Protein AF-R1DJX9-F1 (afdb_monomer_lite)

Organism: Emiliania huxleyi (NCBI:txid2903)

Structure (mmCIF, N/CA/C/O backbone):
data_AF-R1DJX9-F1
#
_entry.id   AF-R1DJX9-F1
#
loop_
_atom_site.group_PDB
_atom_site.id
_atom_site.type_symbol
_atom_site.label_atom_id
_atom_site.label_alt_id
_atom_site.label_comp_id
_atom_site.label_asym_id
_atom_site.label_entity_id
_atom_site.label_seq_id
_atom_site.pdbx_PDB_ins_code
_atom_site.Cartn_x
_atom_site.Cartn_y
_atom_site.Cartn_z
_atom_site.occupancy
_atom_site.B_iso_or_equiv
_atom_site.auth_seq_id
_atom_site.auth_comp_id
_atom_site.auth_asym_id
_atom_site.auth_atom_id
_atom_site.pdbx_PDB_model_num
ATOM 1 N N . MET A 1 1 ? 20.708 18.473 27.057 1.00 37.72 1 MET A N 1
ATOM 2 C CA . MET A 1 1 ? 21.316 18.405 25.707 1.00 37.72 1 MET A CA 1
ATOM 3 C C . MET A 1 1 ? 21.477 16.945 25.290 1.00 37.72 1 MET A C 1
ATOM 5 O O . MET A 1 1 ? 22.437 16.305 25.693 1.00 37.72 1 MET A O 1
ATOM 9 N N . ARG A 1 2 ? 20.523 16.387 24.536 1.00 40.56 2 ARG A N 1
ATOM 10 C CA . ARG A 1 2 ? 20.650 15.072 23.880 1.00 40.56 2 ARG A CA 1
ATOM 11 C C . ARG A 1 2 ? 19.974 15.151 22.512 1.00 40.56 2 ARG A C 1
ATOM 13 O O . ARG A 1 2 ? 18.763 15.034 22.429 1.00 40.56 2 ARG A O 1
ATOM 20 N N . ALA A 1 3 ? 20.759 15.381 21.465 1.00 39.59 3 ALA A N 1
ATOM 21 C CA . ALA A 1 3 ? 20.334 15.226 20.075 1.00 39.59 3 ALA A CA 1
ATOM 22 C C . ALA A 1 3 ? 21.582 15.083 19.193 1.00 39.59 3 ALA A C 1
ATOM 24 O O . ALA A 1 3 ? 22.156 16.087 18.793 1.00 39.59 3 ALA A O 1
ATOM 25 N N . ALA A 1 4 ? 22.047 13.850 18.948 1.00 40.34 4 ALA A N 1
ATOM 26 C CA . ALA A 1 4 ? 23.114 13.584 17.969 1.00 40.34 4 ALA A CA 1
ATOM 27 C C . ALA A 1 4 ? 23.291 12.084 17.634 1.00 40.34 4 ALA A C 1
ATOM 29 O O . ALA A 1 4 ? 24.413 11.602 17.646 1.00 40.34 4 ALA A O 1
ATOM 30 N N . HIS A 1 5 ? 22.232 11.298 17.378 1.00 39.94 5 HIS A N 1
ATOM 31 C CA . HIS A 1 5 ? 22.425 9.872 17.014 1.00 39.94 5 HIS A CA 1
ATOM 32 C C . HIS A 1 5 ? 21.578 9.344 15.838 1.00 39.94 5 HIS A C 1
ATOM 34 O O . HIS A 1 5 ? 21.674 8.166 15.509 1.00 39.94 5 HIS A O 1
ATOM 40 N N . SER A 1 6 ? 20.816 10.185 15.127 1.00 45.25 6 SER A N 1
ATOM 41 C CA . SER A 1 6 ? 19.947 9.708 14.026 1.00 45.25 6 SER A CA 1
ATOM 42 C C . SER A 1 6 ? 20.620 9.669 12.631 1.00 45.25 6 SER A C 1
ATOM 44 O O . SER A 1 6 ? 20.136 9.009 11.717 1.00 45.25 6 SER A O 1
ATOM 46 N N . SER A 1 7 ? 21.785 10.306 12.446 1.00 43.84 7 SER A N 1
ATOM 47 C CA . SER A 1 7 ? 22.389 10.538 11.113 1.00 43.84 7 SER A CA 1
ATOM 48 C C . SER A 1 7 ? 23.203 9.360 10.520 1.00 43.84 7 SER A C 1
ATOM 50 O O . SER A 1 7 ? 23.418 9.295 9.311 1.00 43.84 7 SER A O 1
ATOM 52 N N . SER A 1 8 ? 23.656 8.378 11.314 1.00 52.88 8 SER A N 1
ATOM 53 C CA . SER A 1 8 ? 24.711 7.452 10.837 1.00 52.88 8 SER A CA 1
ATOM 54 C C . SER A 1 8 ? 24.232 6.253 10.002 1.00 52.88 8 SER A C 1
ATOM 56 O O . SER A 1 8 ? 25.031 5.643 9.289 1.00 52.88 8 SER A O 1
ATOM 58 N N . ARG A 1 9 ? 22.939 5.903 10.040 1.00 51.59 9 ARG A N 1
ATOM 59 C CA . ARG A 1 9 ? 22.430 4.699 9.353 1.00 51.59 9 ARG A CA 1
ATOM 60 C C . ARG A 1 9 ? 22.205 4.906 7.854 1.00 51.59 9 ARG A C 1
ATOM 62 O O . ARG A 1 9 ? 22.550 4.021 7.078 1.00 51.59 9 ARG A O 1
ATOM 69 N N . ALA A 1 10 ? 21.725 6.081 7.443 1.00 45.97 10 ALA A N 1
ATOM 70 C CA . ALA A 1 10 ? 21.566 6.419 6.026 1.00 45.97 10 ALA A CA 1
ATOM 71 C C . ALA A 1 10 ? 22.924 6.476 5.302 1.00 45.97 10 ALA A C 1
ATOM 73 O O . ALA A 1 10 ? 23.067 5.947 4.203 1.00 45.97 10 ALA A O 1
ATOM 74 N N . ALA A 1 11 ? 23.953 7.019 5.962 1.00 47.31 11 ALA A N 1
ATOM 75 C CA . ALA A 1 11 ? 25.303 7.105 5.408 1.00 47.31 11 ALA A CA 1
ATOM 76 C C . ALA A 1 11 ? 25.939 5.726 5.150 1.00 47.31 11 ALA A C 1
ATOM 78 O O . ALA A 1 11 ? 26.636 5.553 4.155 1.00 47.31 11 ALA A O 1
ATOM 79 N N . ARG A 1 12 ? 25.679 4.721 6.000 1.00 50.31 12 ARG A N 1
ATOM 80 C CA . ARG A 1 12 ? 26.207 3.357 5.800 1.00 50.31 12 ARG A CA 1
ATOM 81 C C . ARG A 1 12 ? 25.573 2.631 4.613 1.00 50.31 12 ARG A C 1
ATOM 83 O O . ARG A 1 12 ? 26.254 1.841 3.970 1.00 50.31 12 ARG A O 1
ATOM 90 N N . LEU A 1 13 ? 24.308 2.912 4.301 1.00 50.72 13 LEU A N 1
ATOM 91 C CA . LEU A 1 13 ? 23.622 2.305 3.158 1.00 50.72 13 LEU A CA 1
ATOM 92 C C . LEU A 1 13 ? 24.154 2.835 1.816 1.00 50.72 13 LEU A C 1
ATOM 94 O O . LEU A 1 13 ? 24.265 2.080 0.857 1.00 50.72 13 LEU A O 1
ATOM 98 N N . VAL A 1 14 ? 24.556 4.110 1.773 1.00 50.28 14 VAL A N 1
ATOM 99 C CA . VAL A 1 14 ? 25.177 4.744 0.595 1.00 50.28 14 VAL A CA 1
ATOM 100 C C . VAL A 1 14 ? 26.524 4.099 0.251 1.00 50.28 14 VAL A C 1
ATOM 102 O O . VAL A 1 14 ? 26.846 3.940 -0.924 1.00 50.28 14 VAL A O 1
ATOM 105 N N . TRP A 1 15 ? 27.287 3.648 1.253 1.00 50.81 15 TRP A N 1
ATOM 106 C CA . TRP A 1 15 ? 28.580 2.993 1.022 1.00 50.81 15 TRP A CA 1
ATOM 107 C C . TRP A 1 15 ? 28.482 1.628 0.329 1.00 50.81 15 TRP A C 1
ATOM 109 O O . TRP A 1 15 ? 29.420 1.235 -0.359 1.00 50.81 15 TRP A O 1
ATOM 119 N N . LEU A 1 16 ? 27.342 0.938 0.438 1.00 53.62 16 LEU A N 1
ATOM 120 C CA . LEU A 1 16 ? 27.104 -0.337 -0.249 1.00 53.62 16 LEU A CA 1
ATOM 121 C C . LEU A 1 16 ? 26.830 -0.176 -1.756 1.00 53.62 16 LEU A C 1
ATOM 123 O O . LEU A 1 16 ? 26.861 -1.167 -2.478 1.00 53.62 16 LEU A O 1
ATOM 127 N N . LEU A 1 17 ? 26.588 1.051 -2.236 1.00 51.19 17 LEU A N 1
ATOM 128 C CA . LEU A 1 17 ? 26.262 1.351 -3.638 1.00 51.19 17 LEU A CA 1
ATOM 129 C C . LEU A 1 17 ? 27.464 1.900 -4.439 1.00 51.19 17 LEU A C 1
ATOM 131 O O . LEU A 1 17 ? 27.401 2.012 -5.662 1.00 51.19 17 LEU A O 1
ATOM 135 N N . LEU A 1 18 ? 28.567 2.257 -3.770 1.00 50.25 18 LEU A N 1
ATOM 136 C CA . LEU A 1 18 ? 29.685 3.000 -4.373 1.00 50.25 18 LEU A CA 1
ATOM 137 C C . LEU A 1 18 ? 30.545 2.233 -5.403 1.00 50.25 18 LEU A C 1
ATOM 139 O O . LEU A 1 18 ? 30.962 2.877 -6.367 1.00 50.25 18 LEU A O 1
ATOM 143 N N . PRO A 1 19 ? 30.825 0.918 -5.278 1.00 50.78 19 PRO A N 1
ATOM 144 C CA . PRO A 1 19 ? 31.722 0.245 -6.226 1.00 50.78 19 PRO A CA 1
ATOM 145 C C . PRO A 1 19 ? 31.147 0.119 -7.649 1.00 50.78 19 PRO A C 1
ATOM 147 O O . PRO A 1 19 ? 31.895 0.172 -8.619 1.00 50.78 19 PRO A O 1
ATOM 150 N N . GLU A 1 20 ? 29.822 0.004 -7.783 1.00 44.41 20 GLU A N 1
ATOM 151 C CA . GLU A 1 20 ? 29.132 -0.196 -9.072 1.00 44.41 20 GLU A CA 1
ATOM 152 C C . GLU A 1 20 ? 28.760 1.135 -9.756 1.00 44.41 20 GLU A C 1
ATOM 154 O O . GLU A 1 20 ? 28.780 1.241 -10.982 1.00 44.41 20 GLU A O 1
ATOM 159 N N . LEU A 1 21 ? 28.484 2.192 -8.978 1.00 46.75 21 LEU A N 1
ATOM 160 C CA . LEU A 1 21 ? 28.152 3.526 -9.504 1.00 46.75 21 LEU A CA 1
ATOM 161 C C . LEU A 1 21 ? 29.336 4.215 -10.208 1.00 46.75 21 LEU A C 1
ATOM 163 O O . LEU A 1 21 ? 29.128 5.056 -11.084 1.00 46.75 21 LEU A O 1
ATOM 167 N N . ALA A 1 22 ? 30.577 3.854 -9.867 1.00 46.88 22 ALA A N 1
ATOM 168 C CA . ALA A 1 22 ? 31.777 4.475 -10.430 1.00 46.88 22 ALA A CA 1
ATOM 169 C C . ALA A 1 22 ? 32.032 4.113 -11.908 1.00 46.88 22 ALA A C 1
ATOM 171 O O . ALA A 1 22 ? 32.663 4.889 -12.624 1.00 46.88 22 ALA A O 1
ATOM 172 N N . ILE A 1 23 ? 31.520 2.975 -12.393 1.00 46.75 23 ILE A N 1
ATOM 173 C CA . ILE A 1 23 ? 31.806 2.470 -13.750 1.00 46.75 23 ILE A CA 1
ATOM 174 C C . ILE A 1 23 ? 30.836 3.059 -14.802 1.00 46.75 23 ILE A C 1
ATOM 176 O O . ILE A 1 23 ? 31.161 3.117 -15.986 1.00 46.75 23 ILE A O 1
ATOM 180 N N . GLY A 1 24 ? 29.681 3.595 -14.387 1.00 40.94 24 GLY A N 1
ATOM 181 C CA . GLY A 1 24 ? 28.656 4.149 -15.289 1.00 40.94 24 GLY A CA 1
ATOM 182 C C . GLY A 1 24 ? 28.752 5.652 -15.600 1.00 40.94 24 GLY A C 1
ATOM 183 O O . GLY A 1 24 ? 28.040 6.136 -16.476 1.00 40.94 24 GLY A O 1
ATOM 184 N N . LEU A 1 25 ? 29.617 6.416 -14.921 1.00 43.38 25 LEU A N 1
ATOM 185 C CA . LEU A 1 25 ? 29.642 7.889 -15.028 1.00 43.38 25 LEU A CA 1
ATOM 186 C C . LEU A 1 25 ? 30.291 8.440 -16.316 1.00 43.38 25 LEU A C 1
ATOM 188 O O . LEU A 1 25 ? 30.217 9.645 -16.564 1.00 43.38 25 LEU A O 1
ATOM 192 N N . ALA A 1 26 ? 30.911 7.592 -17.144 1.00 39.34 26 ALA A N 1
ATOM 193 C CA . ALA A 1 26 ? 31.676 8.027 -18.319 1.00 39.34 26 ALA A CA 1
ATOM 194 C C . ALA A 1 26 ? 30.848 8.181 -19.611 1.00 39.34 26 ALA A C 1
ATOM 196 O O . ALA A 1 26 ? 31.294 8.847 -20.543 1.00 39.34 26 ALA A O 1
ATOM 197 N N . ALA A 1 27 ? 29.634 7.629 -19.680 1.00 38.81 27 ALA A N 1
ATOM 198 C CA . ALA A 1 27 ? 28.766 7.753 -20.849 1.00 38.81 27 ALA A CA 1
ATOM 199 C C . ALA A 1 27 ? 27.451 8.412 -20.436 1.00 38.81 27 ALA A C 1
ATOM 201 O O . ALA A 1 27 ? 26.529 7.735 -20.000 1.00 38.81 27 ALA A O 1
ATOM 202 N N . ARG A 1 28 ? 27.367 9.744 -20.550 1.00 38.41 28 ARG A N 1
ATOM 203 C CA . ARG A 1 28 ? 26.117 10.491 -20.339 1.00 38.41 28 ARG A CA 1
ATOM 204 C C . ARG A 1 28 ? 25.170 10.206 -21.512 1.00 38.41 28 ARG A C 1
ATOM 206 O O . ARG A 1 28 ? 25.419 10.739 -22.597 1.00 38.41 28 ARG A O 1
ATOM 213 N N . PRO A 1 29 ?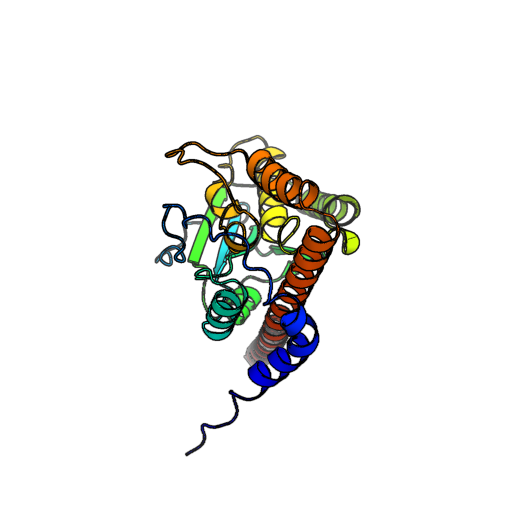 24.084 9.426 -21.354 1.00 37.12 29 PRO A N 1
ATOM 214 C CA . PRO A 1 29 ? 23.029 9.426 -22.358 1.00 37.12 29 PRO A CA 1
ATOM 215 C C . PRO A 1 29 ? 22.468 10.853 -22.396 1.00 37.12 29 PRO A C 1
ATOM 217 O O . PRO A 1 29 ? 22.329 11.484 -21.345 1.00 37.12 29 PRO A O 1
ATOM 220 N N . LYS A 1 30 ? 22.204 11.401 -23.588 1.00 34.16 30 LYS A N 1
ATOM 221 C CA . LYS A 1 30 ? 21.607 12.739 -23.737 1.00 34.16 30 LYS A CA 1
ATOM 222 C C . LYS A 1 30 ? 20.392 12.853 -22.809 1.00 34.16 30 LYS A C 1
ATOM 224 O O . LYS A 1 30 ? 19.423 12.124 -23.004 1.00 34.16 30 LYS A O 1
ATOM 229 N N . LEU A 1 31 ? 20.466 13.758 -21.825 1.00 35.25 31 LEU A N 1
ATOM 230 C CA . LEU A 1 31 ? 19.332 14.136 -20.987 1.00 35.25 31 LEU A CA 1
ATOM 231 C C . LEU A 1 31 ? 18.214 14.613 -21.909 1.00 35.25 31 LEU A C 1
ATOM 233 O O . LEU A 1 31 ? 18.293 15.673 -22.526 1.00 35.25 31 LEU A O 1
ATOM 237 N N . THR A 1 32 ? 17.185 13.801 -22.026 1.00 34.69 32 THR A N 1
ATOM 238 C CA . THR A 1 32 ? 15.927 14.188 -22.635 1.00 34.69 32 THR A CA 1
ATOM 239 C C . THR A 1 32 ? 15.173 15.058 -21.645 1.00 34.69 32 THR A C 1
ATOM 241 O O . THR A 1 32 ? 15.088 14.729 -20.460 1.00 34.69 32 THR A O 1
ATOM 244 N N . SER A 1 33 ? 14.676 16.190 -22.137 1.00 35.56 33 SER A N 1
ATOM 245 C CA . SER A 1 33 ? 13.920 17.188 -21.384 1.00 35.56 33 SER A CA 1
ATOM 246 C C . SER A 1 33 ? 12.886 16.538 -20.465 1.00 35.56 33 SER A C 1
ATOM 248 O O . SER A 1 33 ? 12.089 15.708 -20.914 1.00 35.56 33 SER A O 1
ATOM 250 N N . ALA A 1 34 ? 12.892 16.932 -19.189 1.00 36.75 34 ALA A N 1
ATOM 251 C CA . ALA A 1 34 ? 11.796 16.643 -18.279 1.00 36.75 34 ALA A CA 1
ATOM 252 C C . ALA A 1 34 ? 10.488 17.124 -18.927 1.00 36.75 34 ALA A C 1
ATOM 254 O O . ALA A 1 34 ? 10.407 18.253 -19.407 1.00 36.75 34 ALA A O 1
ATOM 255 N N . ARG A 1 35 ? 9.497 16.238 -19.016 1.00 39.75 35 ARG A N 1
ATOM 256 C CA . ARG A 1 35 ? 8.168 16.581 -19.532 1.00 39.75 35 ARG A CA 1
ATOM 257 C C . ARG A 1 35 ? 7.415 17.408 -18.495 1.00 39.75 35 ARG A C 1
ATOM 259 O O . ARG A 1 35 ? 7.516 17.121 -17.304 1.00 39.75 35 ARG A O 1
ATOM 266 N N . GLU A 1 36 ? 6.574 18.324 -18.959 1.00 37.34 36 GLU A N 1
ATOM 267 C CA . GLU A 1 36 ? 5.484 18.873 -18.155 1.00 37.34 36 GLU A CA 1
ATOM 268 C C . GLU A 1 36 ? 4.427 17.774 -17.965 1.00 37.34 36 GLU A C 1
ATOM 270 O O . GLU A 1 36 ? 3.661 17.445 -18.868 1.00 37.34 36 GLU A O 1
ATOM 275 N N . GLY A 1 37 ? 4.459 17.115 -16.809 1.00 43.75 37 GLY A N 1
ATOM 276 C CA . GLY A 1 37 ? 3.362 16.288 -16.312 1.00 43.75 37 GLY A CA 1
ATOM 277 C C . GLY A 1 37 ? 2.619 17.035 -15.207 1.00 43.75 37 GLY A C 1
ATOM 278 O O . GLY A 1 37 ? 3.156 17.994 -14.652 1.00 43.75 37 GLY A O 1
ATOM 279 N N . GLY A 1 38 ? 1.401 16.591 -14.874 1.00 52.38 38 GLY A N 1
ATOM 280 C CA . GLY A 1 38 ? 0.692 17.057 -13.677 1.00 52.38 38 GLY A CA 1
ATOM 281 C C . GLY A 1 38 ? 1.578 16.985 -12.427 1.00 52.38 38 GLY A C 1
ATOM 282 O O . GLY A 1 38 ? 2.578 16.266 -12.420 1.00 52.38 38 GLY A O 1
ATOM 283 N N . SER A 1 39 ? 1.231 17.768 -11.401 1.00 51.31 39 SER A N 1
ATOM 284 C CA . SER A 1 39 ? 2.038 17.934 -10.185 1.00 51.31 39 SER A CA 1
ATOM 285 C C . SER A 1 39 ? 2.602 16.597 -9.689 1.00 51.31 39 SER A C 1
ATOM 287 O O . SER A 1 39 ? 1.857 15.726 -9.256 1.00 51.31 39 SER A O 1
ATOM 289 N N . LEU A 1 40 ? 3.929 16.438 -9.759 1.00 65.06 40 LEU A N 1
ATOM 290 C CA . LEU A 1 40 ? 4.641 15.280 -9.206 1.00 65.06 40 LEU A CA 1
ATOM 291 C C . LEU A 1 40 ? 4.678 15.312 -7.669 1.00 65.06 40 LEU A C 1
ATOM 293 O O . LEU A 1 40 ? 5.202 14.387 -7.051 1.00 65.06 40 LEU A O 1
ATOM 297 N N . ALA A 1 41 ? 4.189 16.395 -7.059 1.00 74.75 41 ALA A N 1
ATOM 298 C CA . ALA A 1 41 ? 4.095 16.534 -5.617 1.00 74.75 41 ALA A CA 1
ATOM 299 C C . ALA A 1 41 ? 3.017 15.593 -5.053 1.00 74.75 41 ALA A C 1
ATOM 301 O O . ALA A 1 41 ? 2.059 15.273 -5.764 1.00 74.75 41 ALA A O 1
ATOM 302 N N . PRO A 1 42 ? 3.137 15.179 -3.780 1.00 76.44 42 PRO A N 1
ATOM 303 C CA . PRO A 1 42 ? 2.057 14.469 -3.115 1.00 76.44 42 PRO A CA 1
ATOM 304 C C . PRO A 1 42 ? 0.764 15.297 -3.166 1.00 76.44 42 PRO A C 1
ATOM 306 O O . PRO A 1 42 ? 0.825 16.529 -3.044 1.00 76.44 42 PRO A O 1
ATOM 309 N N . PRO A 1 43 ? -0.406 14.655 -3.341 1.00 81.69 43 PRO A N 1
ATOM 310 C CA . PRO A 1 43 ? -1.674 15.345 -3.226 1.00 81.69 43 PRO A CA 1
ATOM 311 C C . PRO A 1 43 ? -1.789 15.954 -1.823 1.00 81.69 43 PRO A C 1
ATOM 313 O O . PRO A 1 43 ? -1.231 15.413 -0.857 1.00 81.69 43 PRO A O 1
ATOM 316 N N . PRO A 1 44 ? -2.500 17.085 -1.685 1.00 82.62 44 PRO A N 1
ATOM 317 C CA . PRO A 1 44 ? -2.794 17.617 -0.370 1.00 82.62 44 PRO A CA 1
ATOM 318 C C . PRO A 1 44 ? -3.559 16.565 0.429 1.00 82.62 44 PRO A C 1
ATOM 320 O O . PRO A 1 44 ? -4.424 15.869 -0.099 1.00 82.62 44 PRO A O 1
ATOM 323 N N . ARG A 1 45 ? -3.233 16.469 1.715 1.00 85.62 45 ARG A N 1
ATOM 324 C CA . ARG A 1 45 ? -3.945 15.589 2.632 1.00 85.62 45 ARG A CA 1
ATOM 325 C C . ARG A 1 45 ? -5.411 16.007 2.716 1.00 85.62 45 ARG A C 1
ATOM 327 O O . ARG A 1 45 ? -5.697 17.169 3.011 1.00 85.62 45 ARG A O 1
ATOM 334 N N . GLU A 1 46 ? -6.322 15.063 2.521 1.00 85.00 46 GLU A N 1
ATOM 335 C CA . GLU A 1 46 ? -7.744 15.300 2.750 1.00 85.00 46 GLU A CA 1
ATOM 336 C C . GLU A 1 46 ? -8.022 15.565 4.232 1.00 85.00 46 GLU A C 1
ATOM 338 O O . GLU A 1 46 ? -7.579 14.833 5.117 1.00 85.00 46 GLU A O 1
ATOM 343 N N . ALA A 1 47 ? -8.771 16.633 4.509 1.00 79.62 47 ALA A N 1
ATOM 344 C CA . ALA A 1 47 ? -9.097 17.036 5.874 1.00 79.62 47 ALA A CA 1
ATOM 345 C C . ALA A 1 47 ? -10.177 16.151 6.519 1.00 79.62 47 ALA A C 1
ATOM 347 O O . ALA A 1 47 ? -10.297 16.109 7.742 1.00 79.62 47 ALA A O 1
ATOM 348 N N . SER A 1 48 ? -11.003 15.478 5.717 1.00 80.38 48 SER A N 1
ATOM 349 C CA . SER A 1 48 ? -12.082 14.622 6.207 1.00 80.38 48 SER A CA 1
ATOM 350 C C . SER A 1 48 ? -12.315 13.483 5.218 1.00 80.38 48 SER A C 1
ATOM 352 O O . SER A 1 48 ? -12.696 13.765 4.082 1.00 80.38 48 SER A O 1
ATOM 354 N N . PRO A 1 49 ? -12.079 12.220 5.616 1.00 82.00 49 PRO A N 1
ATOM 355 C CA . PRO A 1 49 ? -12.353 11.088 4.747 1.00 82.00 49 PRO A CA 1
ATOM 356 C C . PRO A 1 49 ? -13.866 10.961 4.507 1.00 82.00 49 PRO A C 1
ATOM 358 O O . PRO A 1 49 ? -14.664 11.357 5.367 1.00 82.00 49 PRO A O 1
ATOM 361 N N . PRO A 1 50 ? -14.283 10.400 3.362 1.00 81.75 50 PRO A N 1
ATOM 362 C CA . PRO A 1 50 ? -15.690 10.148 3.092 1.00 81.75 50 PRO A CA 1
ATOM 363 C C . PRO A 1 50 ? -16.291 9.199 4.145 1.00 81.75 50 PRO A C 1
ATOM 365 O O . PRO A 1 50 ? -15.583 8.344 4.689 1.00 81.75 50 PRO A O 1
ATOM 368 N N . PRO A 1 51 ? -17.601 9.308 4.439 1.00 85.44 51 PRO A N 1
ATOM 369 C CA . PRO A 1 51 ? -18.276 8.334 5.289 1.00 85.44 51 PRO A CA 1
ATOM 370 C C . PRO A 1 51 ? -18.154 6.941 4.662 1.00 85.44 51 PRO A C 1
ATOM 372 O O . PRO A 1 51 ? -18.295 6.800 3.449 1.00 85.44 51 PRO A O 1
ATOM 375 N N . CYS A 1 52 ? -17.881 5.928 5.484 1.00 87.56 52 CYS A N 1
ATOM 376 C CA . CYS A 1 52 ? -17.702 4.544 5.046 1.00 87.56 52 CYS A CA 1
ATOM 377 C C . CYS A 1 52 ? -18.589 3.614 5.876 1.00 87.56 52 CYS A C 1
ATOM 379 O O . CYS A 1 52 ? -18.600 3.693 7.107 1.00 87.56 52 CYS A O 1
ATOM 381 N N . SER A 1 53 ? -19.323 2.729 5.210 1.00 89.94 53 SER A 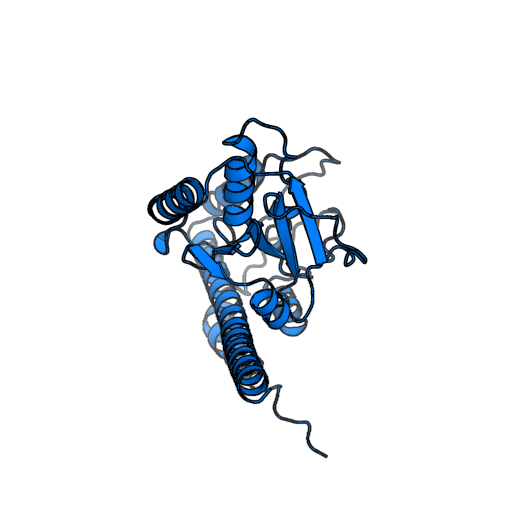N 1
ATOM 382 C CA . SER A 1 53 ? -20.029 1.620 5.845 1.00 89.94 53 SER A CA 1
ATOM 383 C C . SER A 1 53 ? -19.062 0.484 6.210 1.00 89.94 53 SER A C 1
ATOM 385 O O . SER A 1 53 ? -17.939 0.407 5.712 1.00 89.94 53 SER A O 1
ATOM 387 N N . ALA A 1 54 ? -19.503 -0.455 7.053 1.00 89.69 54 ALA A N 1
ATOM 388 C CA . ALA A 1 54 ? -18.703 -1.629 7.414 1.00 89.69 54 ALA A CA 1
ATOM 389 C C . ALA A 1 54 ? -18.418 -2.579 6.232 1.00 89.69 54 ALA A C 1
ATOM 391 O O . ALA A 1 54 ? -17.544 -3.437 6.340 1.00 89.69 54 ALA A O 1
ATOM 392 N N . ARG A 1 55 ? -19.160 -2.458 5.124 1.00 92.31 55 ARG A N 1
ATOM 393 C CA . ARG A 1 55 ? -18.990 -3.284 3.917 1.00 92.31 55 ARG A CA 1
ATOM 394 C C . ARG A 1 55 ? -18.403 -2.501 2.751 1.00 92.31 55 ARG A C 1
ATOM 396 O O . ARG A 1 55 ? -18.227 -3.077 1.683 1.00 92.31 55 ARG A O 1
ATOM 403 N N . ASP A 1 56 ? -18.078 -1.231 2.957 1.00 93.75 56 ASP A N 1
ATOM 404 C CA . ASP A 1 56 ? -17.476 -0.411 1.919 1.00 93.75 56 ASP A CA 1
ATOM 405 C C . ASP A 1 56 ? -16.015 -0.808 1.696 1.00 93.75 56 ASP A C 1
ATOM 407 O O . ASP A 1 56 ? -15.245 -1.000 2.643 1.00 93.75 56 ASP A O 1
ATOM 411 N N . VAL A 1 57 ? -15.641 -0.917 0.424 1.00 94.31 57 VAL A N 1
ATOM 412 C CA . VAL A 1 57 ? -14.263 -1.062 -0.028 1.00 94.31 57 VAL A CA 1
ATOM 413 C C . VAL A 1 57 ? -13.615 0.310 0.043 1.00 94.31 57 VAL A C 1
ATOM 415 O O . VAL A 1 57 ? -13.998 1.237 -0.667 1.00 94.31 57 VAL A O 1
ATOM 418 N N . VAL A 1 58 ? -12.612 0.442 0.902 1.00 94.38 58 VAL A N 1
ATOM 419 C CA . VAL A 1 58 ? -11.914 1.707 1.123 1.00 94.38 58 VAL A CA 1
ATOM 420 C C . VAL A 1 58 ? -10.452 1.555 0.744 1.00 94.38 58 VAL A C 1
ATOM 422 O O . VAL A 1 58 ? -9.745 0.721 1.309 1.00 94.38 58 VAL A O 1
ATOM 425 N N . VAL A 1 59 ? -9.987 2.391 -0.179 1.00 93.94 59 VAL A N 1
ATOM 426 C CA . VAL A 1 59 ? -8.577 2.486 -0.563 1.00 93.94 59 VAL A CA 1
ATOM 427 C C . VAL A 1 59 ? -7.949 3.691 0.121 1.00 93.94 59 VAL A C 1
ATOM 429 O O . VAL A 1 59 ? -8.465 4.803 0.040 1.00 93.94 59 VAL A O 1
ATOM 432 N N . ARG A 1 60 ? -6.825 3.484 0.804 1.00 93.62 60 ARG A N 1
ATOM 433 C CA . ARG A 1 60 ? -6.056 4.556 1.449 1.00 93.62 60 ARG A CA 1
ATOM 434 C C . ARG A 1 60 ? -4.719 4.720 0.755 1.00 93.62 60 ARG A C 1
ATOM 436 O O . ARG A 1 60 ? -4.038 3.729 0.508 1.00 93.62 60 ARG A O 1
ATOM 443 N N . VAL A 1 61 ? -4.337 5.965 0.481 1.00 91.75 61 VAL A N 1
ATOM 444 C CA . VAL A 1 61 ? -3.052 6.309 -0.141 1.00 91.75 61 VAL A CA 1
ATOM 445 C C . VAL A 1 61 ? -2.170 7.019 0.875 1.00 91.75 61 VAL A C 1
ATOM 447 O O . VAL A 1 61 ? -2.577 8.012 1.477 1.00 91.75 61 VAL A O 1
ATOM 450 N N . PHE A 1 62 ? -0.946 6.536 1.039 1.00 91.19 62 PHE A N 1
ATOM 451 C CA . PHE A 1 62 ? 0.061 7.063 1.954 1.00 91.19 62 PHE A CA 1
ATOM 452 C C . PHE A 1 62 ? 1.282 7.548 1.179 1.00 91.19 62 PHE A C 1
ATOM 454 O O . PHE A 1 62 ? 1.614 6.987 0.136 1.00 91.19 62 PHE A O 1
ATOM 461 N N . ASP A 1 63 ? 1.980 8.544 1.722 1.00 90.50 63 ASP A N 1
ATOM 462 C CA . ASP A 1 63 ? 3.362 8.823 1.334 1.00 90.50 63 ASP A CA 1
ATOM 463 C C . ASP A 1 63 ? 4.298 8.103 2.302 1.00 90.50 63 ASP A C 1
ATOM 465 O O . ASP A 1 63 ? 4.364 8.443 3.479 1.00 90.50 63 ASP A O 1
ATOM 469 N N . ILE A 1 64 ? 5.005 7.096 1.801 1.00 87.56 64 ILE A N 1
ATOM 470 C CA . ILE A 1 64 ? 6.030 6.363 2.557 1.00 87.56 64 ILE A CA 1
ATOM 471 C C . ILE A 1 64 ? 7.436 6.916 2.298 1.00 87.56 64 ILE A C 1
ATOM 473 O O . ILE A 1 64 ? 8.443 6.372 2.765 1.00 87.56 64 ILE A O 1
ATOM 477 N N . GLY A 1 65 ? 7.524 7.990 1.515 1.00 85.44 65 GLY A N 1
ATOM 478 C CA . GLY A 1 65 ? 8.743 8.720 1.262 1.00 85.44 65 GLY A CA 1
ATOM 479 C C . GLY A 1 65 ? 9.231 9.414 2.524 1.00 85.44 65 GLY A C 1
ATOM 480 O O . GLY A 1 65 ? 8.475 9.972 3.310 1.00 85.44 65 GLY A O 1
ATOM 481 N N . THR A 1 66 ? 10.547 9.417 2.711 1.00 83.56 66 THR A N 1
ATOM 482 C CA . THR A 1 66 ? 11.185 10.299 3.694 1.00 83.56 66 THR A CA 1
ATOM 483 C C . THR A 1 66 ? 11.989 11.357 2.950 1.00 83.56 66 THR A C 1
ATOM 485 O O . THR A 1 66 ? 12.541 11.044 1.890 1.00 83.56 66 THR A O 1
ATOM 488 N N . PRO A 1 67 ? 12.172 12.574 3.501 1.00 83.81 67 PRO A N 1
ATOM 489 C CA . PRO A 1 67 ? 12.987 13.601 2.849 1.00 83.81 67 PRO A CA 1
ATOM 490 C C . PRO A 1 67 ? 14.393 13.105 2.478 1.00 83.81 67 PRO A C 1
ATOM 492 O O . PRO A 1 67 ? 14.927 13.451 1.426 1.00 83.81 67 PRO A O 1
ATOM 495 N N . GLY A 1 68 ? 14.986 12.250 3.321 1.00 84.38 68 GLY A N 1
ATOM 496 C CA . GLY A 1 68 ? 16.283 11.627 3.060 1.00 84.38 68 GLY A CA 1
ATOM 497 C C . GLY A 1 68 ? 16.256 10.627 1.901 1.00 84.38 68 GLY A C 1
ATOM 498 O O 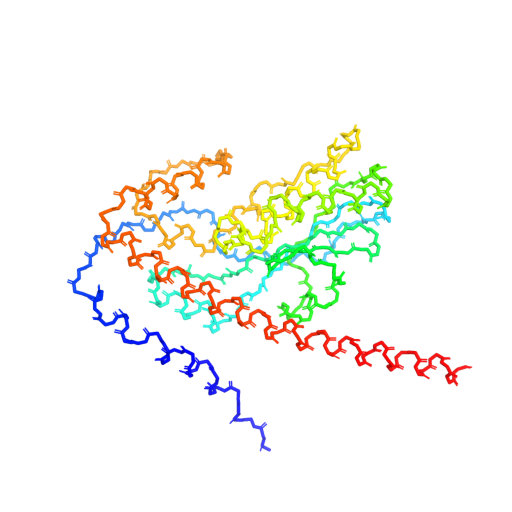. GLY A 1 68 ? 17.158 10.652 1.062 1.00 84.38 68 GLY A O 1
ATOM 499 N N . LEU A 1 69 ? 15.228 9.775 1.832 1.00 82.38 69 LEU A N 1
ATOM 500 C CA . LEU A 1 69 ? 15.052 8.808 0.746 1.00 82.38 69 LEU A CA 1
ATOM 501 C C . LEU A 1 69 ? 14.802 9.515 -0.589 1.00 82.38 69 LEU A C 1
ATOM 503 O O . LEU A 1 69 ? 15.536 9.267 -1.544 1.00 82.38 69 LEU A O 1
ATOM 507 N N . CYS A 1 70 ? 13.837 10.437 -0.621 1.00 84.50 70 CYS A N 1
ATOM 508 C CA . CYS A 1 70 ? 13.502 11.243 -1.792 1.00 84.50 70 CYS A CA 1
ATOM 509 C C . CYS A 1 70 ? 14.738 11.990 -2.306 1.00 84.50 70 CYS A C 1
ATOM 511 O O . CYS A 1 70 ? 15.141 11.787 -3.444 1.00 84.50 70 CYS A O 1
ATOM 513 N N . LYS A 1 71 ? 15.447 12.732 -1.441 1.00 84.31 71 LYS A N 1
ATOM 514 C CA . LYS A 1 71 ? 16.684 13.438 -1.820 1.00 84.31 71 LYS A CA 1
ATOM 515 C C . LYS A 1 71 ? 17.759 12.503 -2.378 1.00 84.31 71 LYS A C 1
ATOM 517 O O . LYS A 1 71 ? 18.412 12.838 -3.363 1.00 84.31 71 LYS A O 1
ATOM 522 N N . THR A 1 72 ? 17.976 11.354 -1.740 1.00 81.19 72 THR A N 1
ATOM 523 C CA . THR A 1 72 ? 18.996 10.387 -2.176 1.00 81.19 72 THR A CA 1
ATOM 524 C C . THR A 1 72 ? 18.664 9.835 -3.555 1.00 81.19 72 THR A C 1
ATOM 526 O O . THR A 1 72 ? 19.530 9.785 -4.426 1.00 81.19 72 THR A O 1
ATOM 529 N N . LEU A 1 73 ? 17.404 9.467 -3.776 1.00 78.62 73 LEU A N 1
ATOM 530 C CA . LEU A 1 73 ? 16.961 8.954 -5.062 1.00 78.62 73 LEU A CA 1
ATOM 531 C C . LEU A 1 73 ? 16.973 10.041 -6.128 1.00 78.62 73 LEU A C 1
ATOM 533 O O . LEU A 1 73 ? 17.420 9.756 -7.236 1.00 78.62 73 LEU A O 1
ATOM 537 N N . SER A 1 74 ? 16.641 11.289 -5.793 1.00 80.62 74 SER A N 1
ATOM 538 C CA . SER A 1 74 ? 16.785 12.399 -6.734 1.00 80.62 74 SER A CA 1
ATOM 539 C C . SER A 1 74 ? 18.224 12.591 -7.200 1.00 80.62 74 SER A C 1
ATOM 541 O O . SER A 1 74 ? 18.472 12.815 -8.382 1.00 80.62 74 SER A O 1
ATOM 543 N N . LEU A 1 75 ? 19.197 12.441 -6.295 1.00 79.50 75 LEU A N 1
ATOM 544 C CA . LEU A 1 75 ? 20.619 12.535 -6.634 1.00 79.50 75 LEU A CA 1
ATOM 545 C C . LEU A 1 75 ? 21.089 11.375 -7.517 1.00 79.50 75 LEU A C 1
ATOM 547 O O . LEU A 1 75 ? 21.775 11.611 -8.510 1.00 79.50 75 LEU A O 1
ATOM 551 N N . ILE A 1 76 ? 20.721 10.137 -7.169 1.00 73.75 76 ILE A N 1
ATOM 552 C CA . ILE A 1 76 ? 21.109 8.934 -7.928 1.00 73.75 76 ILE A CA 1
ATOM 553 C C . ILE A 1 76 ? 20.550 8.993 -9.348 1.00 73.75 76 ILE A C 1
ATOM 555 O O . ILE A 1 76 ? 21.189 8.560 -10.304 1.00 73.75 76 ILE A O 1
ATOM 559 N N . THR A 1 77 ? 19.348 9.535 -9.479 1.00 70.44 77 THR A N 1
ATOM 560 C CA . THR A 1 77 ? 18.584 9.456 -10.715 1.00 70.44 77 THR A CA 1
ATOM 561 C C . THR A 1 77 ? 18.609 10.719 -11.553 1.00 70.44 77 THR A C 1
ATOM 563 O O . THR A 1 77 ? 18.187 10.696 -12.709 1.00 70.44 77 THR A O 1
ATOM 566 N N . GLN A 1 78 ? 19.108 11.811 -10.974 1.00 74.00 78 GLN A N 1
ATOM 567 C CA . GLN A 1 78 ? 19.110 13.146 -11.565 1.00 74.00 78 GLN A CA 1
ATOM 568 C C . GLN A 1 78 ? 17.700 13.637 -11.932 1.00 74.00 78 GLN A C 1
ATOM 570 O O . GLN A 1 78 ? 17.531 14.387 -12.895 1.00 74.00 78 GLN A O 1
ATOM 575 N N . LYS A 1 79 ? 16.678 13.196 -11.188 1.00 73.81 79 LYS A N 1
ATOM 576 C CA . LYS A 1 79 ? 15.271 13.574 -11.376 1.00 73.81 79 LYS A CA 1
ATOM 577 C C . LYS A 1 79 ? 14.626 13.825 -10.028 1.00 73.81 79 LYS A C 1
ATOM 579 O O . LYS A 1 79 ? 14.907 13.100 -9.087 1.00 73.81 79 LYS A O 1
ATOM 584 N N . ASP A 1 80 ? 13.751 14.816 -9.930 1.00 76.69 80 ASP A N 1
ATOM 585 C CA . ASP A 1 80 ? 13.082 15.103 -8.664 1.00 76.69 80 ASP A CA 1
ATOM 586 C C . ASP A 1 80 ? 12.123 13.968 -8.290 1.00 76.69 80 ASP A C 1
ATOM 588 O O . ASP A 1 80 ? 11.067 13.778 -8.892 1.00 76.69 80 ASP A O 1
ATOM 592 N N . VAL A 1 81 ? 12.521 13.196 -7.283 1.00 79.44 81 VAL A N 1
ATOM 593 C CA . VAL A 1 81 ? 11.685 12.230 -6.582 1.00 79.44 81 VAL A CA 1
ATOM 594 C C . VAL A 1 81 ? 11.078 12.955 -5.391 1.00 79.44 81 VAL A C 1
ATOM 596 O O . VAL A 1 81 ? 11.796 13.354 -4.474 1.00 79.44 81 VAL A O 1
ATOM 599 N N . LEU A 1 82 ? 9.763 13.162 -5.419 1.00 82.50 82 LEU A N 1
ATOM 600 C CA . LEU A 1 82 ? 9.078 13.982 -4.417 1.00 82.50 82 LEU A CA 1
ATOM 601 C C . LEU A 1 82 ? 8.420 13.148 -3.316 1.00 82.50 82 LEU A C 1
ATOM 603 O O . LEU A 1 82 ? 8.446 13.565 -2.161 1.00 82.50 82 LEU A O 1
ATOM 607 N N . TRP A 1 83 ? 7.890 11.970 -3.645 1.00 84.94 83 TRP A N 1
ATOM 608 C CA . TRP A 1 83 ? 7.155 11.122 -2.704 1.00 84.94 83 TRP A CA 1
ATOM 609 C C . TRP A 1 83 ? 7.066 9.667 -3.183 1.00 84.94 83 TRP A C 1
ATOM 611 O O . TRP A 1 83 ? 7.383 9.372 -4.340 1.00 84.94 83 TRP A O 1
ATOM 621 N N . PHE A 1 84 ? 6.649 8.764 -2.289 1.00 83.88 84 PHE A N 1
ATOM 622 C CA . PHE A 1 84 ? 6.452 7.342 -2.582 1.00 83.88 84 PHE A CA 1
ATOM 623 C C . PHE A 1 84 ? 5.036 6.898 -2.194 1.00 83.88 84 PHE A C 1
ATOM 625 O O . PHE A 1 84 ? 4.772 6.711 -1.009 1.00 83.88 84 PHE A O 1
ATOM 632 N N . PRO A 1 85 ? 4.127 6.691 -3.160 1.00 85.75 85 PRO A N 1
ATOM 633 C CA . PRO A 1 85 ? 2.777 6.214 -2.888 1.00 85.75 85 PRO A CA 1
ATOM 634 C C . PRO A 1 85 ? 2.793 4.763 -2.400 1.00 85.75 85 PRO A C 1
ATOM 636 O O . PRO A 1 85 ? 3.344 3.879 -3.063 1.00 85.75 85 PRO A O 1
ATOM 639 N N . LYS A 1 86 ? 2.112 4.503 -1.289 1.00 89.25 86 LYS A N 1
ATOM 640 C CA . LYS A 1 86 ? 1.701 3.157 -0.881 1.00 89.25 86 LYS A CA 1
ATOM 641 C C . LYS A 1 86 ? 0.192 3.127 -0.731 1.00 89.25 86 LYS A C 1
ATOM 643 O O . LYS A 1 86 ? -0.368 4.004 -0.076 1.00 89.25 86 LYS A O 1
ATOM 648 N N . MET A 1 87 ? -0.446 2.110 -1.293 1.00 92.00 87 MET A N 1
ATOM 649 C CA . MET A 1 87 ? -1.872 1.873 -1.104 1.00 92.00 87 MET A CA 1
ATOM 650 C C . MET A 1 87 ? -2.146 0.717 -0.146 1.00 92.00 87 MET A C 1
ATOM 652 O O . MET A 1 87 ? -1.354 -0.224 -0.028 1.00 92.00 87 MET A O 1
ATOM 656 N N . THR A 1 88 ? -3.294 0.800 0.521 1.00 95.31 88 THR A N 1
ATOM 657 C CA . THR A 1 88 ? -3.941 -0.328 1.196 1.00 95.31 88 THR A CA 1
ATOM 658 C C . THR A 1 88 ? -5.412 -0.391 0.805 1.00 95.31 88 THR A C 1
ATOM 660 O O . THR A 1 88 ? -6.025 0.642 0.526 1.00 95.31 88 THR A O 1
ATOM 663 N N . VAL A 1 89 ? -5.982 -1.598 0.803 1.00 96.19 89 VAL A N 1
ATOM 664 C CA . VAL A 1 89 ? -7.427 -1.823 0.641 1.00 96.19 89 VAL A CA 1
ATOM 665 C C . VAL A 1 89 ? -7.976 -2.314 1.964 1.00 96.19 89 VAL A C 1
ATOM 667 O O . VAL A 1 89 ? -7.387 -3.195 2.584 1.00 96.19 89 VAL A O 1
ATOM 670 N N . SER A 1 90 ? -9.108 -1.781 2.399 1.00 95.31 90 SER A N 1
ATOM 671 C CA . SER A 1 90 ? -9.801 -2.260 3.589 1.00 95.31 90 SER A CA 1
ATOM 672 C C . SER A 1 90 ? -11.276 -2.491 3.335 1.00 95.31 90 SER A C 1
ATOM 674 O O . SER A 1 90 ? -11.887 -1.757 2.562 1.00 95.31 90 SER A O 1
ATOM 676 N N . LEU A 1 91 ? -11.843 -3.440 4.069 1.00 93.75 91 LEU A N 1
ATOM 677 C CA . LEU A 1 91 ? -13.276 -3.663 4.170 1.00 93.75 91 LEU A CA 1
ATOM 678 C C . LEU A 1 91 ? -13.614 -3.984 5.627 1.00 93.75 91 LEU A C 1
ATOM 680 O O . LEU A 1 91 ? -13.102 -4.949 6.205 1.00 93.75 91 LEU A O 1
ATOM 684 N N . GLY A 1 92 ? -14.455 -3.148 6.236 1.00 89.12 92 GLY A N 1
ATOM 685 C CA . GLY A 1 92 ? -14.757 -3.223 7.665 1.00 89.12 92 GLY A CA 1
ATOM 686 C C . GLY A 1 92 ? -13.490 -3.124 8.522 1.00 89.12 92 GLY A C 1
ATOM 687 O O . GLY A 1 92 ? -12.689 -2.207 8.359 1.00 89.12 92 GLY A O 1
ATOM 688 N N . GLY A 1 93 ? -13.293 -4.082 9.431 1.00 88.38 93 GLY A N 1
ATOM 689 C CA . GLY A 1 93 ? -12.108 -4.160 10.299 1.00 88.38 93 GLY A CA 1
ATOM 690 C C . GLY A 1 93 ? -10.888 -4.853 9.677 1.00 88.38 93 GLY A C 1
ATOM 691 O O . GLY A 1 93 ? -9.936 -5.161 10.391 1.00 88.38 93 GLY A O 1
ATOM 692 N N . ARG A 1 94 ? -10.909 -5.173 8.377 1.00 92.50 94 ARG A N 1
ATOM 693 C CA . ARG A 1 94 ? -9.826 -5.895 7.691 1.00 92.50 94 ARG A CA 1
ATOM 694 C C . ARG A 1 94 ? -9.130 -4.972 6.704 1.00 92.50 94 ARG A C 1
ATOM 696 O O . ARG A 1 94 ? -9.797 -4.261 5.962 1.00 92.50 94 ARG A O 1
ATOM 703 N N . THR A 1 95 ? -7.800 -4.970 6.706 1.00 95.38 95 THR A N 1
ATOM 704 C CA . THR A 1 95 ? -6.980 -4.219 5.746 1.00 95.38 95 THR A CA 1
ATOM 705 C C . THR A 1 95 ? -5.930 -5.141 5.149 1.00 95.38 95 THR A C 1
ATOM 707 O O . THR A 1 95 ? -5.369 -5.978 5.853 1.00 95.38 95 THR A O 1
ATOM 710 N N . TRP A 1 96 ? -5.659 -4.975 3.860 1.00 96.31 96 TRP A N 1
ATOM 711 C CA . TRP A 1 96 ? -4.705 -5.770 3.103 1.00 96.31 96 TRP A CA 1
ATOM 712 C C . TRP A 1 96 ? -3.731 -4.883 2.338 1.00 96.31 96 TRP A C 1
ATOM 714 O O . TRP A 1 96 ? -4.062 -3.772 1.907 1.00 96.31 96 TRP A O 1
ATOM 724 N N . SER A 1 97 ? -2.519 -5.393 2.158 1.00 94.06 97 SER A N 1
ATOM 725 C CA . SER A 1 97 ? -1.502 -4.807 1.290 1.00 94.06 97 SER A CA 1
ATOM 726 C C . SER A 1 97 ? -0.591 -5.902 0.724 1.00 94.06 97 SER A C 1
ATOM 728 O O . SER A 1 97 ? -0.724 -7.065 1.098 1.00 94.06 97 SER A O 1
ATOM 730 N N . TYR A 1 98 ? 0.323 -5.542 -0.179 1.00 92.12 98 TYR A N 1
ATOM 731 C CA . TYR A 1 98 ? 1.245 -6.493 -0.804 1.00 92.12 98 TYR A CA 1
ATOM 732 C C . TYR A 1 98 ? 2.680 -5.960 -0.810 1.00 92.12 98 TYR A C 1
ATOM 734 O O . TYR A 1 98 ? 2.990 -5.011 -1.532 1.00 92.12 98 TYR A O 1
ATOM 742 N N . ASP A 1 99 ? 3.553 -6.584 -0.017 1.00 86.31 99 ASP A N 1
ATOM 743 C CA . ASP A 1 99 ? 4.974 -6.222 0.144 1.00 86.31 99 ASP A CA 1
ATOM 744 C C . ASP A 1 99 ? 5.907 -7.440 -0.061 1.00 86.31 99 ASP A C 1
ATOM 746 O O . ASP A 1 99 ? 6.945 -7.604 0.598 1.00 86.31 99 ASP A O 1
ATOM 750 N N . GLY A 1 100 ? 5.524 -8.299 -1.007 1.00 86.50 100 GLY A N 1
ATOM 751 C CA . GLY A 1 100 ? 6.153 -9.586 -1.314 1.00 86.50 100 GLY A CA 1
ATOM 752 C C . GLY A 1 100 ? 5.188 -10.741 -1.086 1.00 86.50 100 GLY A C 1
ATOM 753 O O . GLY A 1 100 ? 5.180 -11.701 -1.840 1.00 86.50 100 GLY A O 1
ATOM 754 N N . GLU A 1 101 ? 4.316 -10.605 -0.100 1.00 90.94 101 GLU A N 1
ATOM 755 C CA . GLU A 1 101 ? 3.223 -11.526 0.181 1.00 90.94 101 GLU A CA 1
ATOM 756 C C . GLU A 1 101 ? 1.951 -10.710 0.392 1.00 90.94 101 GLU A C 1
ATOM 758 O O . GLU A 1 101 ? 2.015 -9.508 0.680 1.00 90.94 101 GLU A O 1
ATOM 763 N N . VAL A 1 102 ? 0.795 -11.340 0.186 1.00 92.94 102 VAL A N 1
ATOM 764 C CA . VAL A 1 102 ? -0.487 -10.734 0.545 1.00 92.94 102 VAL A CA 1
ATOM 765 C C . VAL A 1 102 ? -0.560 -10.709 2.065 1.00 92.94 102 VAL A C 1
ATOM 767 O O . VAL A 1 102 ? -0.642 -11.746 2.717 1.00 92.94 102 VAL A O 1
ATOM 770 N N . GLU A 1 103 ? -0.505 -9.512 2.635 1.00 89.19 103 GLU A N 1
ATOM 771 C CA . GLU A 1 103 ? -0.427 -9.316 4.075 1.00 89.19 103 GLU A CA 1
ATOM 772 C C . GLU A 1 103 ? -1.715 -8.683 4.589 1.00 89.19 103 GLU A C 1
ATOM 774 O O . GLU A 1 103 ? -2.165 -7.641 4.098 1.00 89.19 103 GLU A O 1
ATOM 779 N N . ARG A 1 104 ? -2.284 -9.289 5.633 1.00 91.19 104 ARG A N 1
ATOM 780 C CA . ARG A 1 104 ? -3.303 -8.640 6.453 1.00 91.19 104 ARG A CA 1
ATOM 781 C C . ARG A 1 104 ? -2.614 -7.681 7.421 1.00 91.19 104 ARG A C 1
ATOM 783 O O . ARG A 1 104 ? -1.669 -8.051 8.108 1.00 91.19 104 ARG A O 1
ATOM 790 N N . THR A 1 105 ? -3.124 -6.462 7.499 1.00 87.69 105 THR A N 1
ATOM 791 C CA . THR A 1 105 ? -2.647 -5.410 8.399 1.00 87.69 105 THR A CA 1
ATOM 792 C C . THR A 1 105 ? -3.824 -4.710 9.075 1.00 87.69 105 THR A C 1
ATOM 794 O O . THR A 1 105 ? -4.989 -4.956 8.752 1.00 87.69 105 THR A O 1
ATOM 797 N N . VAL A 1 106 ? -3.519 -3.802 9.998 1.00 87.12 106 VAL A N 1
ATOM 798 C CA . VAL A 1 106 ? -4.440 -2.769 10.473 1.00 87.12 106 VAL A CA 1
ATOM 799 C C . VAL A 1 106 ? -4.003 -1.391 9.951 1.00 87.12 106 VAL A C 1
ATOM 801 O O . VAL A 1 106 ? -2.803 -1.184 9.727 1.00 87.12 106 VAL A O 1
ATOM 804 N N . PRO A 1 107 ? -4.935 -0.445 9.723 1.00 84.38 107 PRO A N 1
ATOM 805 C CA . PRO A 1 107 ? -4.607 0.894 9.230 1.00 84.38 107 PRO A CA 1
ATOM 806 C C . PRO A 1 107 ? -3.582 1.631 10.099 1.00 84.38 107 PRO A C 1
ATOM 808 O O . PRO A 1 107 ? -2.669 2.253 9.566 1.00 84.38 107 PRO A O 1
ATOM 811 N N . GLN A 1 108 ? -3.679 1.488 11.423 1.00 88.69 108 GLN A N 1
ATOM 812 C CA . GLN A 1 108 ? -2.834 2.180 12.398 1.00 88.69 108 GLN A CA 1
ATOM 813 C C . GLN A 1 108 ? -1.345 1.854 12.224 1.00 88.69 108 GLN A C 1
ATOM 815 O O . GLN A 1 108 ? -0.508 2.747 12.314 1.00 88.69 108 GLN A O 1
ATOM 820 N N . ILE A 1 109 ? -0.996 0.601 11.911 1.00 88.06 109 ILE A N 1
ATOM 821 C CA . ILE A 1 109 ? 0.402 0.212 11.658 1.00 88.06 109 ILE A CA 1
ATOM 822 C C . ILE A 1 109 ? 0.941 0.944 10.425 1.00 88.06 109 ILE A C 1
ATOM 824 O O . ILE A 1 109 ? 2.065 1.447 10.437 1.00 88.06 109 ILE A O 1
ATOM 828 N N . VAL A 1 110 ? 0.134 1.035 9.364 1.00 88.06 110 VAL A N 1
ATOM 829 C CA . VAL A 1 110 ? 0.521 1.704 8.115 1.00 88.06 110 VAL A CA 1
ATOM 830 C C . VAL A 1 110 ? 0.678 3.204 8.350 1.00 88.06 110 VAL A C 1
ATOM 832 O O . VAL A 1 110 ? 1.656 3.787 7.892 1.00 88.06 110 VAL A O 1
ATOM 835 N N . GLU A 1 111 ? -0.245 3.814 9.097 1.00 90.75 111 GLU A N 1
ATOM 836 C CA . GLU A 1 111 ? -0.198 5.228 9.482 1.00 90.75 111 GLU A CA 1
ATOM 837 C C . GLU A 1 111 ? 1.059 5.549 10.296 1.00 90.75 111 GLU A C 1
ATOM 839 O O . GLU A 1 111 ? 1.797 6.480 9.966 1.00 90.75 111 GLU A O 1
ATOM 844 N N . ASN A 1 112 ? 1.365 4.731 11.304 1.00 88.62 112 ASN A N 1
ATOM 845 C CA . ASN A 1 112 ? 2.568 4.878 12.121 1.00 88.62 112 ASN A CA 1
ATOM 846 C C . ASN A 1 112 ? 3.840 4.734 11.271 1.00 88.62 112 ASN A C 1
ATOM 848 O O . ASN A 1 112 ? 4.755 5.552 11.372 1.00 88.62 112 ASN A O 1
ATOM 852 N N . ALA A 1 113 ? 3.888 3.740 10.377 1.00 87.94 113 ALA A N 1
ATOM 853 C CA . ALA A 1 113 ? 5.034 3.510 9.499 1.00 87.94 113 ALA A CA 1
ATOM 854 C C . ALA A 1 113 ? 5.220 4.617 8.443 1.00 87.94 113 ALA A C 1
ATOM 856 O O . ALA A 1 113 ? 6.357 4.971 8.122 1.00 87.94 113 ALA A O 1
ATOM 857 N N . ALA A 1 114 ? 4.124 5.173 7.917 1.00 87.81 114 ALA A N 1
ATOM 858 C CA . ALA A 1 114 ? 4.122 6.300 6.982 1.00 87.81 114 ALA A CA 1
ATOM 859 C C . ALA A 1 114 ? 4.358 7.656 7.678 1.00 87.81 114 ALA A C 1
ATOM 861 O O . ALA A 1 114 ? 4.660 8.650 7.020 1.00 87.81 114 ALA A O 1
ATOM 862 N N . GLY A 1 115 ? 4.255 7.712 9.009 1.00 87.81 115 GLY A N 1
ATOM 863 C CA . GLY A 1 115 ? 4.452 8.929 9.798 1.00 87.81 115 GLY A CA 1
ATOM 864 C C . GLY A 1 115 ? 3.231 9.853 9.846 1.00 87.81 115 GLY A C 1
ATOM 865 O O . GLY A 1 115 ? 3.380 11.048 10.105 1.00 87.81 115 GLY A O 1
ATOM 866 N N . GLY A 1 116 ? 2.031 9.333 9.588 1.00 89.62 116 GLY A N 1
ATOM 867 C CA . GLY A 1 116 ? 0.783 10.081 9.686 1.00 89.62 116 GLY A CA 1
ATOM 868 C C . GLY A 1 116 ? -0.401 9.394 8.998 1.00 89.62 116 GLY A C 1
ATOM 869 O O . GLY A 1 116 ? -0.248 8.306 8.445 1.00 89.62 116 GLY A O 1
ATOM 870 N N . PRO A 1 117 ? -1.582 10.043 8.992 1.00 92.19 117 PRO A N 1
ATOM 871 C CA . PRO A 1 117 ? -2.781 9.498 8.354 1.00 92.19 117 PRO A CA 1
ATOM 872 C C . PRO A 1 117 ? -2.595 9.275 6.834 1.00 92.19 117 PRO A C 1
ATOM 874 O O . PRO A 1 117 ? -1.568 9.662 6.261 1.00 92.19 117 PRO A O 1
ATOM 877 N N . PRO A 1 118 ? -3.586 8.715 6.123 1.00 92.56 118 PRO A N 1
ATOM 878 C CA . PRO A 1 118 ? -3.595 8.693 4.660 1.00 92.56 118 PRO A CA 1
ATOM 879 C C . PRO A 1 118 ? -3.608 10.110 4.075 1.00 92.56 118 PRO A C 1
ATOM 881 O O . PRO A 1 118 ? -4.228 11.018 4.633 1.00 92.56 118 PRO A O 1
ATOM 884 N N . LEU A 1 119 ? -2.927 10.316 2.948 1.00 90.38 119 LEU A N 1
ATOM 885 C CA . LEU A 1 119 ? -3.083 11.530 2.142 1.00 90.38 119 LEU A CA 1
ATOM 886 C C . LEU A 1 119 ? -4.477 11.596 1.512 1.00 90.38 119 LEU A C 1
ATOM 888 O O . LEU A 1 119 ? -5.059 12.671 1.428 1.00 90.38 119 LEU A O 1
ATOM 892 N N . LEU A 1 120 ? -5.002 10.442 1.106 1.00 90.06 120 LEU A N 1
ATOM 893 C CA . LEU A 1 120 ? -6.273 10.304 0.411 1.00 90.06 120 LEU A CA 1
ATOM 894 C C . LEU A 1 120 ? -6.990 9.050 0.906 1.00 90.06 120 LEU A C 1
ATOM 896 O O . LEU A 1 120 ? -6.352 8.007 1.092 1.00 90.06 120 LEU A O 1
ATOM 900 N N . THR A 1 121 ? -8.304 9.151 1.103 1.00 92.25 121 THR A N 1
ATOM 901 C CA . THR A 1 121 ? -9.163 8.004 1.413 1.00 92.25 121 THR A CA 1
ATOM 902 C C . THR A 1 121 ? -10.293 7.926 0.398 1.00 92.25 121 THR A C 1
ATOM 904 O O . THR A 1 121 ? -11.168 8.782 0.355 1.00 92.25 121 THR A O 1
ATOM 907 N N . LEU A 1 122 ? -10.296 6.867 -0.403 1.00 90.56 122 LEU A N 1
ATOM 908 C CA . LEU A 1 122 ? -11.287 6.626 -1.441 1.00 90.56 122 LEU A CA 1
ATOM 909 C C . LEU A 1 122 ? -12.265 5.562 -0.958 1.00 90.56 122 LEU A C 1
ATOM 911 O O . LEU A 1 122 ? -11.882 4.409 -0.778 1.00 90.56 122 LEU A O 1
ATOM 915 N N . ASN A 1 123 ? -13.524 5.942 -0.761 1.00 92.56 123 ASN A N 1
ATOM 916 C CA . ASN A 1 123 ? -14.606 4.983 -0.579 1.00 92.56 123 ASN A CA 1
ATOM 917 C C . ASN A 1 123 ? -15.143 4.583 -1.959 1.00 92.56 123 ASN A C 1
ATOM 919 O O . ASN A 1 123 ? -15.705 5.414 -2.671 1.00 92.56 123 ASN A O 1
ATOM 923 N N . LEU A 1 124 ? -14.949 3.321 -2.333 1.00 91.50 124 LEU A N 1
ATOM 924 C CA . LEU A 1 124 ? -15.367 2.772 -3.620 1.00 91.50 124 LEU A CA 1
ATOM 925 C C . LEU A 1 124 ? -16.774 2.163 -3.575 1.00 91.50 124 LEU A C 1
ATOM 927 O O . LEU A 1 124 ? -17.267 1.696 -4.597 1.00 91.50 124 LEU A O 1
ATOM 931 N N . GLY A 1 125 ? -17.443 2.205 -2.425 1.00 90.69 125 GLY A N 1
ATOM 932 C CA . GLY A 1 125 ? -18.772 1.644 -2.214 1.00 90.69 125 GLY A CA 1
ATOM 933 C C . GLY A 1 125 ? -18.743 0.208 -1.684 1.00 90.69 125 GLY A C 1
ATOM 934 O O . GLY A 1 125 ? -17.674 -0.338 -1.404 1.00 90.69 125 GLY A O 1
ATOM 935 N N . PRO A 1 126 ? -19.921 -0.404 -1.498 1.00 91.06 126 PRO A N 1
ATOM 936 C CA . PRO A 1 126 ? -20.055 -1.689 -0.823 1.00 91.06 126 PRO A CA 1
ATOM 937 C C . PRO A 1 126 ? -19.485 -2.843 -1.655 1.00 91.06 126 PRO A C 1
ATOM 939 O O . PRO A 1 126 ? -19.668 -2.884 -2.871 1.00 91.06 126 PRO A O 1
ATOM 942 N N . ALA A 1 127 ? -18.869 -3.823 -0.991 1.00 91.25 127 ALA A N 1
ATOM 943 C CA . ALA A 1 127 ? -18.665 -5.148 -1.569 1.00 91.25 127 ALA A CA 1
ATOM 944 C C . ALA A 1 127 ? -19.825 -6.077 -1.195 1.00 91.25 127 ALA A C 1
ATOM 946 O O . ALA A 1 127 ? -20.266 -6.118 -0.041 1.00 91.25 127 ALA A O 1
ATOM 947 N N . GLU A 1 128 ? -20.267 -6.885 -2.154 1.00 90.62 128 GLU A N 1
ATOM 948 C CA . GLU A 1 128 ? -21.294 -7.905 -1.911 1.00 90.62 128 GLU A CA 1
ATOM 949 C C . GLU A 1 128 ? -20.703 -9.251 -1.473 1.00 90.62 128 GLU A C 1
ATOM 951 O O . GLU A 1 128 ? -21.405 -10.046 -0.848 1.00 90.62 128 GLU A O 1
ATOM 956 N N . LEU A 1 129 ? -19.412 -9.491 -1.741 1.00 91.06 129 LEU A N 1
ATOM 957 C CA . LEU A 1 129 ? -18.741 -10.743 -1.391 1.00 91.06 129 LEU A CA 1
ATOM 958 C C . LEU A 1 129 ? -18.805 -11.009 0.119 1.00 91.06 129 LEU A C 1
ATOM 960 O O . LEU A 1 129 ? -18.562 -10.130 0.954 1.00 91.06 129 LEU A O 1
ATOM 964 N N . SER A 1 130 ? -19.121 -12.246 0.484 1.00 92.75 130 SER A N 1
ATOM 965 C CA . SER A 1 130 ? -19.020 -12.734 1.857 1.00 92.75 130 SER A CA 1
ATOM 966 C C . SER A 1 130 ? -17.565 -12.773 2.325 1.00 92.75 130 SER A C 1
ATOM 968 O O . SER A 1 130 ? -16.623 -12.750 1.533 1.00 92.75 130 SER A O 1
ATOM 970 N N . ASP A 1 131 ? -17.363 -12.858 3.638 1.00 93.31 131 ASP A N 1
ATOM 971 C CA . ASP A 1 131 ? -16.012 -12.865 4.195 1.00 93.31 131 ASP A CA 1
ATOM 972 C C . ASP A 1 131 ? -15.183 -14.061 3.706 1.00 93.31 131 ASP A C 1
ATOM 974 O O . ASP A 1 131 ? -14.009 -13.872 3.400 1.00 93.31 131 ASP A O 1
ATOM 978 N N . GLY A 1 132 ? -15.808 -15.232 3.537 1.00 95.56 132 GLY A N 1
ATOM 979 C CA . GLY A 1 132 ? -15.151 -16.423 2.993 1.00 95.56 132 GLY A CA 1
ATOM 980 C C . GLY A 1 132 ? -14.835 -16.327 1.497 1.00 95.56 132 GLY A C 1
ATOM 981 O O . GLY A 1 132 ? -13.816 -16.848 1.058 1.00 95.56 132 GLY A O 1
ATOM 982 N N . GLU A 1 133 ? -15.658 -15.629 0.708 1.00 95.00 133 GLU A N 1
ATOM 983 C CA . GLU A 1 133 ? -15.351 -15.358 -0.706 1.00 95.00 133 GLU A CA 1
ATOM 984 C C . GLU A 1 133 ? -14.196 -14.364 -0.857 1.00 95.00 133 GLU A C 1
ATOM 986 O O . GLU A 1 133 ? -13.386 -14.499 -1.772 1.00 95.00 133 GLU A O 1
ATOM 991 N N . ILE A 1 134 ? -14.097 -13.386 0.049 1.00 94.75 134 ILE A N 1
ATOM 992 C CA . ILE A 1 134 ? -12.964 -12.455 0.109 1.00 94.75 134 ILE A CA 1
ATOM 993 C C . ILE A 1 134 ? -11.680 -13.211 0.461 1.00 94.75 134 ILE A C 1
ATOM 995 O O . ILE A 1 134 ? -10.663 -13.005 -0.196 1.00 94.75 134 ILE A O 1
ATOM 999 N N . ASP A 1 135 ? -11.726 -14.099 1.455 1.00 96.00 135 ASP A N 1
ATOM 1000 C CA . ASP A 1 135 ? -10.562 -14.897 1.849 1.00 96.00 135 ASP A CA 1
ATOM 1001 C C . ASP A 1 135 ? -10.114 -15.817 0.695 1.00 96.00 135 ASP A C 1
ATOM 1003 O O . ASP A 1 135 ? -8.941 -15.816 0.327 1.00 96.00 135 ASP A O 1
ATOM 1007 N N . ALA A 1 136 ? -11.054 -16.492 0.021 1.00 96.12 136 ALA A N 1
ATOM 1008 C CA . ALA A 1 136 ? -10.754 -17.308 -1.158 1.00 96.12 136 ALA A CA 1
ATOM 1009 C C . ALA A 1 136 ? -10.167 -16.489 -2.324 1.00 96.12 136 ALA A C 1
ATOM 1011 O O . ALA A 1 136 ? -9.270 -16.961 -3.022 1.00 96.12 136 ALA A O 1
ATOM 1012 N N . LEU A 1 137 ? -10.646 -15.258 -2.537 1.00 95.38 137 LEU A N 1
ATOM 1013 C CA . LEU A 1 137 ? -10.093 -14.345 -3.538 1.00 95.38 137 LEU A CA 1
ATOM 1014 C C . LEU A 1 137 ? -8.647 -13.947 -3.206 1.00 95.38 137 LEU A C 1
ATOM 1016 O O . LEU A 1 137 ? -7.808 -13.882 -4.102 1.00 95.38 137 LEU A O 1
ATOM 1020 N N . LEU A 1 138 ? -8.350 -13.666 -1.938 1.00 96.31 138 LEU A N 1
ATOM 1021 C CA . LEU A 1 138 ? -7.000 -13.309 -1.502 1.00 96.31 138 LEU A CA 1
ATOM 1022 C C . LEU A 1 138 ? -6.034 -14.488 -1.645 1.00 96.31 138 LEU A C 1
ATOM 1024 O O . LEU A 1 138 ? -4.913 -14.286 -2.110 1.00 96.31 138 LEU A O 1
ATOM 1028 N N . ASP A 1 139 ? -6.482 -15.702 -1.321 1.00 96.62 139 ASP A N 1
ATOM 1029 C CA . ASP A 1 139 ? -5.710 -16.933 -1.519 1.00 96.62 139 ASP A CA 1
ATOM 1030 C C . ASP A 1 139 ? -5.446 -17.202 -3.010 1.00 96.62 139 ASP A C 1
ATOM 1032 O O . ASP A 1 139 ? -4.324 -17.539 -3.400 1.00 96.62 139 ASP A O 1
ATOM 1036 N N . GLU A 1 140 ? -6.452 -17.002 -3.870 1.00 95.56 140 GLU A N 1
ATOM 1037 C CA . GLU A 1 140 ? -6.303 -17.054 -5.331 1.00 95.56 140 GLU A CA 1
ATOM 1038 C C . GLU A 1 140 ? -5.222 -16.059 -5.780 1.00 95.56 140 GLU A C 1
ATOM 1040 O O . GLU A 1 140 ? -4.220 -16.460 -6.366 1.00 95.56 140 GLU A O 1
ATOM 1045 N N . MET A 1 141 ? -5.372 -14.776 -5.436 1.00 95.25 141 MET A N 1
ATOM 1046 C CA . MET A 1 141 ? -4.428 -13.723 -5.824 1.00 95.25 141 MET A CA 1
ATOM 1047 C C . MET A 1 141 ? -3.007 -13.988 -5.312 1.00 95.25 141 MET A C 1
ATOM 1049 O O . MET A 1 141 ? -2.048 -13.805 -6.060 1.00 95.25 141 MET A O 1
ATOM 1053 N N . GLY A 1 142 ? -2.857 -14.425 -4.059 1.00 94.94 142 GLY A N 1
ATOM 1054 C CA . GLY A 1 142 ? -1.560 -14.703 -3.439 1.00 94.94 142 GLY A CA 1
ATOM 1055 C C . GLY A 1 142 ? -0.858 -15.949 -3.985 1.00 94.94 142 GLY A C 1
ATOM 1056 O O . GLY A 1 142 ? 0.365 -16.047 -3.892 1.00 94.94 142 GLY A O 1
ATOM 1057 N N . SER A 1 143 ? -1.603 -16.885 -4.581 1.00 93.94 143 SER A N 1
ATOM 1058 C CA . SER A 1 143 ? -1.053 -18.106 -5.184 1.00 93.94 143 SER A CA 1
ATOM 1059 C C . SER A 1 143 ? -0.775 -17.992 -6.686 1.00 93.94 143 SER A C 1
ATOM 1061 O O . SER A 1 143 ? -0.027 -18.816 -7.217 1.00 93.94 143 SER A O 1
ATOM 1063 N N . THR A 1 144 ? -1.319 -16.976 -7.365 1.00 91.94 144 THR A N 1
ATOM 1064 C CA . THR A 1 144 ? -1.153 -16.773 -8.813 1.00 91.94 144 THR A CA 1
ATOM 1065 C C . THR A 1 144 ? -0.394 -15.489 -9.152 1.00 91.94 144 THR A C 1
ATOM 1067 O O . THR A 1 144 ? 0.757 -15.542 -9.579 1.00 91.94 144 THR A O 1
ATOM 1070 N N . ASP A 1 145 ? -1.032 -14.336 -8.962 1.00 88.56 145 ASP A N 1
ATOM 1071 C CA . ASP A 1 145 ? -0.619 -13.040 -9.508 1.00 88.56 145 ASP A CA 1
ATOM 1072 C C . ASP A 1 145 ? 0.327 -12.271 -8.572 1.00 88.56 145 ASP A C 1
ATOM 1074 O O . ASP A 1 145 ? 1.118 -11.438 -9.025 1.00 88.56 145 ASP A O 1
ATOM 1078 N N . TYR A 1 146 ? 0.226 -12.546 -7.269 1.00 93.31 146 TYR A N 1
ATOM 1079 C CA . TYR A 1 146 ? 0.853 -11.803 -6.175 1.00 93.31 146 TYR A CA 1
ATOM 1080 C C . TYR A 1 146 ? 1.660 -12.727 -5.254 1.00 93.31 146 TYR A C 1
ATOM 1082 O O . TYR A 1 146 ? 1.567 -12.661 -4.029 1.00 93.31 146 TYR A O 1
ATOM 1090 N N . THR A 1 147 ? 2.480 -13.591 -5.856 1.00 93.19 147 THR A N 1
ATOM 1091 C CA . THR A 1 147 ? 3.431 -14.444 -5.125 1.00 93.19 147 THR A CA 1
ATOM 1092 C C . THR A 1 147 ? 4.709 -13.669 -4.756 1.00 93.19 147 THR A C 1
ATOM 1094 O O . THR A 1 147 ? 4.992 -12.628 -5.359 1.00 93.19 147 THR A O 1
ATOM 1097 N N . PRO A 1 148 ? 5.563 -14.179 -3.848 1.00 90.31 148 PRO A N 1
ATOM 1098 C CA . PRO A 1 148 ? 6.882 -13.590 -3.583 1.00 90.31 148 PRO A CA 1
ATOM 1099 C C . PRO A 1 148 ? 7.788 -13.456 -4.802 1.00 90.31 148 PRO A C 1
ATOM 1101 O O . PRO A 1 148 ? 8.608 -12.539 -4.857 1.00 90.31 148 PRO A O 1
ATOM 1104 N N . ALA A 1 149 ? 7.661 -14.367 -5.769 1.00 88.00 149 ALA A N 1
ATOM 1105 C CA . ALA A 1 149 ? 8.468 -14.350 -6.983 1.00 88.00 149 ALA A CA 1
ATOM 1106 C C . ALA A 1 149 ? 8.045 -13.233 -7.948 1.00 88.00 149 ALA A C 1
ATOM 1108 O O . ALA A 1 149 ? 8.883 -12.733 -8.695 1.00 88.00 149 ALA A O 1
ATOM 1109 N N . GLU A 1 150 ? 6.776 -12.826 -7.887 1.00 88.00 150 GLU A N 1
ATOM 1110 C CA . GLU A 1 150 ? 6.201 -11.798 -8.755 1.00 88.00 150 GLU A CA 1
ATOM 1111 C C . GLU A 1 150 ? 6.441 -10.375 -8.238 1.00 88.00 150 GLU A C 1
ATOM 1113 O O . GLU A 1 150 ? 6.216 -9.422 -8.976 1.00 88.00 150 GLU A O 1
ATOM 1118 N N . TYR A 1 151 ? 6.917 -10.192 -6.998 1.00 87.25 151 TYR A N 1
ATOM 1119 C CA . TYR A 1 151 ? 7.084 -8.850 -6.440 1.00 87.25 151 TYR A CA 1
ATOM 1120 C C . TYR A 1 151 ? 8.155 -8.047 -7.186 1.00 87.25 151 TYR A C 1
ATOM 1122 O O . TYR A 1 151 ? 9.362 -8.293 -7.070 1.00 87.25 151 TYR A O 1
ATOM 1130 N N . ASP A 1 152 ? 7.712 -6.983 -7.846 1.00 83.50 152 ASP A N 1
ATOM 1131 C CA . ASP A 1 152 ? 8.563 -5.980 -8.463 1.00 83.50 152 ASP A CA 1
ATOM 1132 C C . ASP A 1 152 ? 8.112 -4.592 -8.014 1.00 83.50 152 ASP A C 1
ATOM 1134 O O . ASP A 1 152 ? 6.960 -4.193 -8.181 1.00 83.50 152 ASP A O 1
ATOM 1138 N N . PHE A 1 153 ? 9.036 -3.821 -7.445 1.00 78.50 153 PHE A N 1
ATOM 1139 C CA . PHE A 1 153 ? 8.697 -2.524 -6.870 1.00 78.50 153 PHE A CA 1
ATOM 1140 C C . PHE A 1 153 ? 8.145 -1.533 -7.903 1.00 78.50 153 PHE A C 1
ATOM 1142 O O . PHE A 1 153 ? 7.419 -0.617 -7.528 1.00 78.50 153 PHE A O 1
ATOM 1149 N N . PHE A 1 154 ? 8.456 -1.702 -9.187 1.00 74.44 154 PHE A N 1
ATOM 1150 C CA . PHE A 1 154 ? 7.984 -0.835 -10.261 1.00 74.44 154 PHE A CA 1
ATOM 1151 C C . PHE A 1 154 ? 6.773 -1.411 -10.988 1.00 74.44 154 PHE A C 1
ATOM 1153 O O . PHE A 1 154 ? 5.856 -0.653 -11.297 1.00 74.44 154 PHE A O 1
ATOM 1160 N N . TYR A 1 155 ? 6.764 -2.720 -11.240 1.00 76.88 155 TYR A N 1
ATOM 1161 C CA . TYR A 1 155 ? 5.811 -3.350 -12.162 1.00 76.88 155 TYR A CA 1
ATOM 1162 C C . TYR A 1 155 ? 4.746 -4.214 -11.478 1.00 76.88 155 TYR A C 1
ATOM 1164 O O . TYR A 1 155 ? 3.714 -4.505 -12.076 1.00 76.88 155 TYR A O 1
ATOM 1172 N N . ARG A 1 156 ? 4.964 -4.618 -10.221 1.00 83.75 156 ARG A N 1
ATOM 1173 C CA . ARG A 1 156 ? 4.064 -5.519 -9.490 1.00 83.75 156 ARG A CA 1
ATOM 1174 C C . ARG A 1 156 ? 4.242 -5.345 -7.982 1.00 83.75 156 ARG A C 1
ATOM 1176 O O . ARG A 1 156 ? 4.934 -6.104 -7.310 1.00 83.75 156 ARG A O 1
ATOM 1183 N N . ASN A 1 157 ? 3.637 -4.286 -7.455 1.00 86.69 157 ASN A N 1
ATOM 1184 C CA . ASN A 1 157 ? 3.798 -3.835 -6.069 1.00 86.69 157 ASN A CA 1
ATOM 1185 C C . ASN A 1 157 ? 2.437 -3.667 -5.363 1.00 86.69 157 ASN A C 1
ATOM 1187 O O . ASN A 1 157 ? 1.387 -3.963 -5.934 1.00 86.69 157 ASN A O 1
ATOM 1191 N N . CYS A 1 158 ? 2.451 -3.144 -4.132 1.00 90.56 158 CYS A N 1
ATOM 1192 C CA . CYS A 1 158 ? 1.244 -2.864 -3.348 1.00 90.56 158 CYS A CA 1
ATOM 1193 C C . CYS A 1 158 ? 0.169 -2.060 -4.094 1.00 90.56 158 CYS A C 1
ATOM 1195 O O . CYS A 1 158 ? -1.012 -2.324 -3.899 1.00 90.56 158 CYS A O 1
ATOM 1197 N N . ASN A 1 159 ? 0.542 -1.119 -4.960 1.00 89.56 159 ASN A N 1
ATOM 1198 C CA . ASN A 1 159 ? -0.410 -0.274 -5.679 1.00 89.56 159 ASN A CA 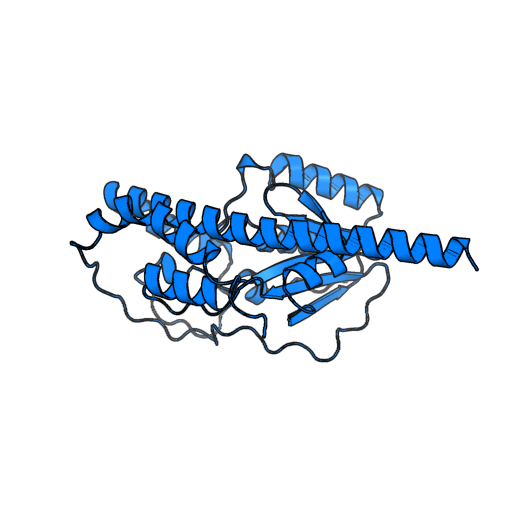1
ATOM 1199 C C . ASN A 1 159 ? -1.164 -1.075 -6.751 1.00 89.56 159 ASN A C 1
ATOM 1201 O O . ASN A 1 159 ? -2.376 -0.924 -6.896 1.00 89.56 159 ASN A O 1
ATOM 1205 N N . HIS A 1 160 ? -0.467 -1.980 -7.441 1.00 88.62 160 HIS A N 1
ATOM 1206 C CA . HIS A 1 160 ? -1.071 -2.898 -8.410 1.00 88.62 160 HIS A CA 1
ATOM 1207 C C . HIS A 1 160 ? -2.027 -3.862 -7.705 1.00 88.62 160 HIS A C 1
ATOM 1209 O O . HIS A 1 160 ? -3.196 -3.944 -8.064 1.00 88.62 160 HIS A O 1
ATOM 1215 N N . PHE A 1 161 ? -1.559 -4.481 -6.616 1.00 93.94 161 PHE A N 1
ATOM 1216 C CA . PHE A 1 161 ? -2.381 -5.362 -5.789 1.00 93.94 161 PHE A CA 1
ATOM 1217 C C . PHE A 1 161 ? -3.652 -4.676 -5.293 1.00 93.94 161 PHE A C 1
ATOM 1219 O O . PHE A 1 161 ? -4.741 -5.224 -5.426 1.00 93.94 161 PHE A O 1
ATOM 1226 N N . CYS A 1 162 ? -3.524 -3.469 -4.736 1.00 93.62 162 CYS A N 1
ATOM 1227 C CA . CYS A 1 162 ? -4.666 -2.749 -4.188 1.00 93.62 162 CYS A CA 1
ATOM 1228 C C . CYS A 1 162 ? -5.669 -2.354 -5.270 1.00 93.62 162 CYS A C 1
ATOM 1230 O O . CYS A 1 162 ? -6.865 -2.364 -5.005 1.00 93.62 162 CYS A O 1
ATOM 1232 N N . THR A 1 163 ? -5.194 -2.046 -6.476 1.00 90.44 163 THR A N 1
ATOM 1233 C CA . THR A 1 163 ? -6.064 -1.797 -7.628 1.00 90.44 163 THR A CA 1
ATOM 1234 C C . THR A 1 163 ? -6.849 -3.049 -7.982 1.00 90.44 163 THR A C 1
ATOM 1236 O O . THR A 1 163 ? -8.075 -3.019 -7.979 1.00 90.44 163 THR A O 1
ATOM 1239 N N . ASP A 1 164 ? -6.147 -4.155 -8.239 1.00 92.12 164 ASP A N 1
ATOM 1240 C CA . ASP A 1 164 ? -6.772 -5.400 -8.681 1.00 92.12 164 ASP A CA 1
ATOM 1241 C C . ASP A 1 164 ? -7.749 -5.928 -7.631 1.00 92.12 164 ASP A C 1
ATOM 1243 O O . ASP A 1 164 ? -8.845 -6.374 -7.965 1.00 92.12 164 ASP A O 1
ATOM 1247 N N . LEU A 1 165 ? -7.372 -5.859 -6.352 1.00 94.62 165 LEU A N 1
ATOM 1248 C CA . LEU A 1 165 ? -8.235 -6.271 -5.255 1.00 94.62 165 LEU A CA 1
ATOM 1249 C C . LEU A 1 165 ? -9.470 -5.370 -5.165 1.00 94.62 165 LEU A C 1
ATOM 1251 O O . LEU A 1 165 ? -10.581 -5.886 -5.101 1.00 94.62 165 LEU A O 1
ATOM 1255 N N . ALA A 1 166 ? -9.300 -4.046 -5.185 1.00 93.50 166 ALA A N 1
ATOM 1256 C CA . ALA A 1 166 ? -10.413 -3.103 -5.134 1.00 93.50 166 ALA A CA 1
ATOM 1257 C C . ALA A 1 166 ? -11.399 -3.320 -6.291 1.00 93.50 166 ALA A C 1
ATOM 1259 O O . ALA A 1 166 ? -12.603 -3.439 -6.059 1.00 93.50 166 ALA A O 1
ATOM 1260 N N . ASP A 1 167 ? -10.886 -3.457 -7.515 1.00 89.94 167 ASP A N 1
ATOM 1261 C CA . ASP A 1 167 ? -11.692 -3.728 -8.701 1.00 89.94 167 ASP A CA 1
ATOM 1262 C C . ASP A 1 167 ? -12.428 -5.065 -8.575 1.00 89.94 167 ASP A C 1
ATOM 1264 O O . ASP A 1 167 ? -13.631 -5.124 -8.818 1.00 89.94 167 ASP A O 1
ATOM 1268 N N . ARG A 1 168 ? -11.762 -6.140 -8.132 1.00 91.31 168 ARG A N 1
ATOM 1269 C CA . ARG A 1 168 ? -12.410 -7.450 -7.950 1.00 91.31 168 ARG A CA 1
ATOM 1270 C C . ARG A 1 168 ? -13.475 -7.426 -6.847 1.00 91.31 168 ARG A C 1
ATOM 1272 O O . ARG A 1 168 ? -14.527 -8.032 -7.042 1.00 91.31 168 ARG A O 1
ATOM 1279 N N . LEU A 1 169 ? -13.242 -6.724 -5.735 1.00 92.06 169 LEU A N 1
ATOM 1280 C CA . LEU A 1 169 ? -14.208 -6.586 -4.636 1.00 92.06 169 LEU A CA 1
ATOM 1281 C C . LEU A 1 169 ? -15.464 -5.815 -5.065 1.00 92.06 169 LEU A C 1
ATOM 1283 O O . LEU A 1 169 ? -16.572 -6.200 -4.695 1.00 92.06 169 LEU A O 1
ATOM 1287 N N . VAL A 1 170 ? -15.296 -4.758 -5.864 1.00 88.25 170 VAL A N 1
ATOM 1288 C CA . VAL A 1 170 ? -16.399 -3.914 -6.347 1.00 88.25 170 VAL A CA 1
ATOM 1289 C C . VAL A 1 170 ? -17.133 -4.542 -7.542 1.00 88.25 170 VAL A C 1
ATOM 1291 O O . VAL A 1 170 ? -18.356 -4.456 -7.634 1.00 88.25 170 VAL A O 1
ATOM 1294 N N . GLN A 1 171 ? -16.419 -5.197 -8.465 1.00 81.75 171 GLN A N 1
ATOM 1295 C CA . GLN A 1 171 ? -16.997 -5.737 -9.705 1.00 81.75 171 GLN A CA 1
ATOM 1296 C C . GLN A 1 171 ? -17.634 -7.121 -9.536 1.00 81.75 171 GLN A C 1
ATOM 1298 O O . GLN A 1 171 ? -18.670 -7.380 -10.146 1.00 81.75 171 GLN A O 1
ATOM 1303 N N . ARG A 1 172 ? -17.050 -8.026 -8.728 1.00 72.81 172 ARG A N 1
ATOM 1304 C CA . ARG A 1 172 ? -17.636 -9.368 -8.512 1.00 72.81 172 ARG A CA 1
ATOM 1305 C C . ARG A 1 172 ? -18.922 -9.320 -7.674 1.00 72.81 172 ARG A C 1
ATOM 1307 O O . ARG A 1 172 ? -19.654 -10.302 -7.657 1.00 72.81 172 ARG A O 1
ATOM 1314 N N . GLY A 1 173 ? -19.212 -8.186 -7.035 1.00 56.38 173 GLY A N 1
ATOM 1315 C CA . GLY A 1 173 ? -20.431 -7.937 -6.271 1.00 56.38 173 GLY A CA 1
ATOM 1316 C C . GLY A 1 173 ? -21.423 -7.004 -6.965 1.00 56.38 173 GLY A C 1
ATOM 1317 O O . GLY A 1 173 ? -21.745 -5.962 -6.417 1.00 56.38 173 GLY A O 1
ATOM 1318 N N . GLY A 1 174 ? -21.864 -7.298 -8.189 1.00 53.69 174 GLY A N 1
ATOM 1319 C CA . GLY A 1 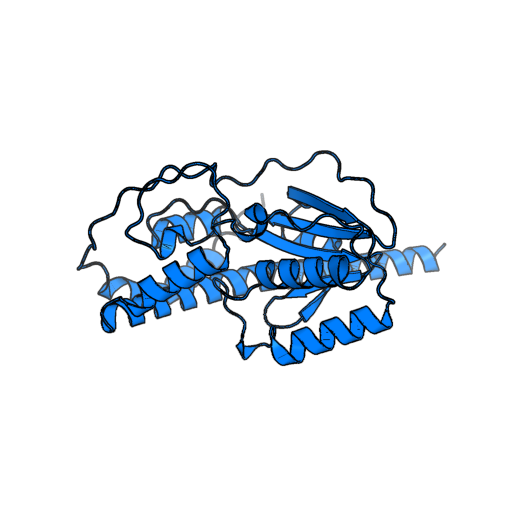174 ? -23.096 -6.683 -8.717 1.00 53.69 174 GLY A CA 1
ATOM 1320 C C . GLY A 1 174 ? -23.032 -5.228 -9.225 1.00 53.69 174 GLY A C 1
ATOM 1321 O O . GLY A 1 174 ? -24.027 -4.745 -9.761 1.00 53.69 174 GLY A O 1
ATOM 1322 N N . GLY A 1 175 ? -21.883 -4.542 -9.170 1.00 51.75 175 GLY A N 1
ATOM 1323 C CA . GLY A 1 175 ? -21.621 -3.324 -9.962 1.00 51.75 175 GLY A CA 1
ATOM 1324 C C . GLY A 1 175 ? -22.090 -1.984 -9.374 1.00 51.75 175 GLY A C 1
ATOM 1325 O O . GLY A 1 175 ? -22.186 -1.006 -10.113 1.00 51.75 175 GLY A O 1
ATOM 1326 N N . GLY A 1 176 ? -22.374 -1.908 -8.070 1.00 61.28 176 GLY A N 1
ATOM 1327 C CA . GLY A 1 176 ? -22.801 -0.659 -7.417 1.00 61.28 176 GLY A CA 1
ATOM 1328 C C . GLY A 1 176 ? -21.674 0.305 -7.017 1.00 61.28 176 GLY A C 1
ATOM 1329 O O . GLY A 1 176 ? -21.947 1.472 -6.736 1.00 61.28 176 GLY A O 1
ATOM 1330 N N . GLY A 1 177 ? -20.424 -0.161 -6.958 1.00 68.25 177 GLY A N 1
ATOM 1331 C CA . GLY A 1 177 ? -19.291 0.655 -6.519 1.00 68.25 177 GLY A CA 1
ATOM 1332 C C . GLY A 1 177 ? -18.615 1.447 -7.641 1.00 68.25 177 GLY A C 1
ATOM 1333 O O . GLY A 1 177 ? -18.761 1.160 -8.829 1.00 68.25 177 GLY A O 1
ATOM 1334 N N . THR A 1 178 ? -17.860 2.471 -7.252 1.00 77.38 178 THR A N 1
ATOM 1335 C CA . THR A 1 178 ? -17.099 3.312 -8.183 1.00 77.38 178 THR A CA 1
ATOM 1336 C C . THR A 1 178 ? -15.733 2.671 -8.434 1.00 77.38 178 THR A C 1
ATOM 1338 O O . THR A 1 178 ? -15.051 2.338 -7.465 1.00 77.38 178 THR A O 1
ATOM 1341 N N . PRO A 1 179 ? -15.298 2.493 -9.696 1.00 76.69 179 PRO A N 1
ATOM 1342 C CA . PRO A 1 179 ? -13.966 1.967 -9.980 1.00 76.69 179 PRO A CA 1
ATOM 1343 C C . PRO A 1 179 ? -12.887 2.894 -9.414 1.00 76.69 179 PRO A C 1
ATOM 1345 O O . PRO A 1 179 ? -13.067 4.115 -9.367 1.00 76.69 179 PRO A O 1
ATOM 1348 N N . LEU A 1 180 ? -11.749 2.322 -9.017 1.00 77.19 180 LEU A N 1
ATOM 1349 C CA . LEU A 1 180 ? -10.637 3.114 -8.503 1.00 77.19 180 LEU A CA 1
ATOM 1350 C C . LEU A 1 180 ? -10.135 4.076 -9.603 1.00 77.19 180 LEU A C 1
ATOM 1352 O O . LEU A 1 180 ? -9.819 3.624 -10.711 1.00 77.19 180 LEU A O 1
ATOM 1356 N N . PRO A 1 181 ? -10.033 5.396 -9.344 1.00 70.69 181 PRO A N 1
ATOM 1357 C CA . PRO A 1 181 ? -9.476 6.323 -10.321 1.00 70.69 181 PRO A CA 1
ATOM 1358 C C . PRO A 1 181 ? -8.036 5.930 -10.665 1.00 70.69 181 PRO A C 1
ATOM 1360 O O . PRO A 1 181 ? -7.164 5.849 -9.796 1.00 70.69 181 PRO A O 1
ATOM 1363 N N . ARG A 1 182 ? -7.774 5.687 -11.955 1.00 65.69 182 ARG A N 1
ATOM 1364 C CA . ARG A 1 182 ? -6.494 5.120 -12.421 1.00 65.69 182 ARG A CA 1
ATOM 1365 C C . ARG A 1 182 ? -5.284 6.039 -12.210 1.00 65.69 182 ARG A C 1
ATOM 1367 O O . ARG A 1 182 ? -4.149 5.573 -12.184 1.00 65.69 182 ARG A O 1
ATOM 1374 N N . GLU A 1 183 ? -5.523 7.327 -11.988 1.00 61.25 183 GLU A N 1
ATOM 1375 C CA . GLU A 1 183 ? -4.503 8.336 -11.681 1.00 61.25 183 GLU A CA 1
ATOM 1376 C C . GLU A 1 183 ? -3.712 8.063 -10.388 1.00 61.25 183 GLU A C 1
ATOM 1378 O O . GLU A 1 183 ? -2.552 8.463 -10.292 1.00 61.25 183 GLU A O 1
ATOM 1383 N N . PHE A 1 184 ? -4.286 7.328 -9.426 1.00 54.94 184 PHE A N 1
ATOM 1384 C CA . PHE A 1 184 ? -3.605 6.975 -8.170 1.00 54.94 184 PHE A CA 1
ATOM 1385 C C . PHE A 1 184 ? -2.707 5.740 -8.284 1.00 54.94 184 PHE A C 1
ATOM 1387 O O . PHE A 1 184 ? -1.756 5.583 -7.519 1.0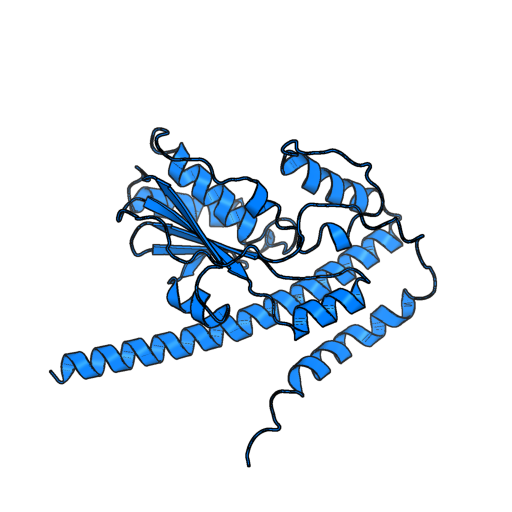0 54.94 184 PHE A O 1
ATOM 1394 N N . ILE A 1 185 ? -2.967 4.899 -9.282 1.00 55.81 185 ILE A N 1
ATOM 1395 C CA . ILE A 1 185 ? -2.136 3.749 -9.652 1.00 55.81 185 ILE A CA 1
ATOM 1396 C C . ILE A 1 185 ? -0.896 4.236 -10.401 1.00 55.81 185 ILE A C 1
ATOM 1398 O O . ILE A 1 185 ? 0.209 3.725 -10.227 1.00 55.81 185 ILE A O 1
ATOM 1402 N N . GLU A 1 186 ? -1.098 5.279 -11.210 1.00 50.34 186 GLU A N 1
ATOM 1403 C CA . GLU A 1 186 ? -0.078 5.923 -12.019 1.00 50.34 186 GLU A CA 1
ATOM 1404 C C . GLU A 1 186 ? 0.908 6.776 -11.231 1.00 50.34 186 GLU A C 1
ATOM 1406 O O . GLU A 1 186 ? 1.854 7.234 -11.866 1.00 50.34 186 GLU A O 1
ATOM 1411 N N . VAL A 1 187 ? 0.727 7.030 -9.924 1.00 47.31 187 VAL A N 1
ATOM 1412 C CA . VAL A 1 187 ? 1.613 7.927 -9.161 1.00 47.31 187 VAL A CA 1
ATOM 1413 C C . VAL A 1 187 ? 3.049 7.478 -9.372 1.00 47.31 187 VAL A C 1
ATOM 1415 O O . VAL A 1 187 ? 3.470 6.474 -8.816 1.00 47.31 187 VAL A O 1
ATOM 1418 N N . ARG A 1 188 ? 3.753 8.227 -10.229 1.00 51.22 188 ARG A N 1
ATOM 1419 C CA . ARG A 1 188 ? 4.978 7.860 -10.940 1.00 51.22 188 ARG A CA 1
ATOM 1420 C C . ARG A 1 188 ? 6.158 8.052 -10.000 1.00 51.22 188 ARG A C 1
ATOM 1422 O O . ARG A 1 188 ? 6.801 9.099 -10.103 1.00 51.22 188 ARG A O 1
ATOM 1429 N N . PRO A 1 189 ? 6.548 7.103 -9.129 1.00 41.62 189 PRO A N 1
ATOM 1430 C CA . PRO A 1 189 ? 7.720 7.362 -8.313 1.00 41.62 189 PRO A CA 1
ATOM 1431 C C . PRO A 1 189 ? 8.938 7.280 -9.247 1.00 41.62 189 PRO A C 1
ATOM 1433 O O . PRO A 1 189 ? 9.969 7.898 -8.993 1.00 41.62 189 PRO A O 1
ATOM 1436 N N . CYS A 1 190 ? 8.810 6.531 -10.365 1.00 40.31 190 CYS A N 1
ATOM 1437 C CA . CYS A 1 190 ? 9.932 6.114 -11.180 1.00 40.31 190 CYS A CA 1
ATOM 1438 C C . CYS A 1 190 ? 9.736 5.986 -12.694 1.00 40.31 190 CYS A C 1
ATOM 1440 O O . CYS A 1 190 ? 10.710 5.662 -13.361 1.00 40.31 190 CYS A O 1
ATOM 1442 N N . ALA A 1 191 ? 8.587 6.321 -13.294 1.00 40.81 191 ALA A N 1
ATOM 1443 C CA . ALA A 1 191 ? 8.532 6.465 -14.763 1.00 40.81 191 ALA A CA 1
ATOM 1444 C C . ALA A 1 191 ? 9.508 7.556 -15.257 1.00 40.81 191 ALA A C 1
ATOM 1446 O O . ALA A 1 191 ? 10.080 7.469 -16.345 1.00 40.81 191 ALA A O 1
ATOM 1447 N N . SER A 1 192 ? 9.775 8.546 -14.395 1.00 40.34 192 SER A N 1
ATOM 1448 C CA . SER A 1 192 ? 10.887 9.474 -14.546 1.00 40.34 192 SER A CA 1
ATOM 1449 C C . SER A 1 192 ? 12.221 8.715 -14.617 1.00 40.34 192 SER A C 1
ATOM 1451 O O . SER A 1 192 ? 13.006 8.993 -15.503 1.00 40.34 192 SER A O 1
ATOM 1453 N N . LEU A 1 193 ? 12.488 7.697 -13.805 1.00 42.66 193 LEU A N 1
ATOM 1454 C CA . LEU A 1 193 ? 13.784 7.005 -13.762 1.00 42.66 193 LEU A CA 1
ATOM 1455 C C . LEU A 1 193 ? 14.115 6.160 -14.996 1.00 42.66 193 LEU A C 1
ATOM 1457 O O . LEU A 1 193 ? 15.295 5.989 -15.296 1.00 42.66 193 LEU A O 1
ATOM 1461 N N . VAL A 1 194 ? 13.110 5.640 -15.707 1.00 40.12 194 VAL A N 1
ATOM 1462 C CA . VAL A 1 194 ? 13.317 4.571 -16.707 1.00 40.12 194 VAL A CA 1
ATOM 1463 C C . VAL A 1 194 ? 13.140 4.990 -18.170 1.00 40.12 194 VAL A C 1
ATOM 1465 O O . VAL A 1 194 ? 13.589 4.257 -19.048 1.00 40.12 194 VAL A O 1
ATOM 1468 N N . SER A 1 195 ? 12.544 6.151 -18.472 1.00 43.19 195 SER A N 1
ATOM 1469 C CA . SER A 1 195 ? 12.172 6.495 -19.857 1.00 43.19 195 SER A CA 1
ATOM 1470 C C . SER A 1 195 ? 12.878 7.743 -20.426 1.00 43.19 195 SER A C 1
ATOM 1472 O O . SER A 1 195 ? 12.807 8.814 -19.808 1.00 43.19 195 SER A O 1
ATOM 1474 N N . PRO A 1 196 ? 13.535 7.649 -21.609 1.00 39.53 196 PRO A N 1
ATOM 1475 C CA . PRO A 1 196 ? 14.140 8.794 -22.288 1.00 39.53 196 PRO A CA 1
ATOM 1476 C C . PRO A 1 196 ? 13.242 9.536 -23.300 1.00 39.53 196 PRO A C 1
ATOM 1478 O O . PRO A 1 196 ? 13.548 10.671 -23.611 1.00 39.53 196 PRO A O 1
ATOM 1481 N N . GLN A 1 197 ? 12.163 9.010 -23.886 1.00 37.94 197 GLN A N 1
ATOM 1482 C CA . GLN A 1 197 ? 11.527 9.740 -25.009 1.00 37.94 197 GLN A CA 1
ATOM 1483 C C . GLN A 1 197 ? 10.043 9.476 -25.158 1.00 37.94 197 GLN A C 1
ATOM 1485 O O . GLN A 1 197 ? 9.667 8.412 -25.625 1.00 37.94 197 GLN A O 1
ATOM 1490 N N . LEU A 1 198 ? 9.219 10.485 -24.873 1.00 41.25 198 LEU A N 1
ATOM 1491 C CA . LEU A 1 198 ? 7.830 10.524 -25.317 1.00 41.25 198 LEU A CA 1
ATOM 1492 C C . LEU A 1 198 ? 7.400 11.992 -25.563 1.00 41.25 198 LEU A C 1
ATOM 1494 O O . LEU A 1 198 ? 7.945 12.909 -24.941 1.00 41.25 198 LEU A O 1
ATOM 1498 N N . ALA A 1 199 ? 6.402 12.226 -26.426 1.00 30.22 199 ALA A N 1
ATOM 1499 C CA . ALA A 1 199 ? 5.858 13.542 -26.834 1.00 30.22 199 ALA A CA 1
ATOM 1500 C C . ALA A 1 199 ? 4.591 13.963 -26.030 1.00 30.22 199 ALA A C 1
ATOM 1502 O O . ALA A 1 199 ? 3.966 13.088 -25.419 1.00 30.22 199 ALA A O 1
ATOM 1503 N N . PRO A 1 200 ? 4.228 15.263 -25.938 1.00 33.25 200 PRO A N 1
ATOM 1504 C CA . PRO A 1 200 ? 3.200 15.744 -25.009 1.00 33.25 200 PRO A CA 1
ATOM 1505 C C . PRO A 1 200 ? 1.796 15.328 -25.464 1.00 33.25 200 PRO A C 1
ATOM 1507 O O . PRO A 1 200 ? 1.378 15.664 -26.567 1.00 33.25 200 PRO A O 1
ATOM 1510 N N . TYR A 1 201 ? 1.060 14.632 -24.597 1.00 31.89 201 TYR A N 1
ATOM 1511 C CA . TYR A 1 201 ? -0.373 14.396 -24.766 1.00 31.89 201 TYR A CA 1
ATOM 1512 C C . TYR A 1 201 ? -1.089 14.882 -23.509 1.00 31.89 201 TYR A C 1
ATOM 1514 O O . TYR A 1 201 ? -0.853 14.388 -22.406 1.00 31.89 201 TYR A O 1
ATOM 1522 N N . HIS A 1 202 ? -1.913 15.912 -23.692 1.00 32.25 202 HIS A N 1
ATOM 1523 C CA . HIS A 1 202 ? -2.826 16.428 -22.683 1.00 32.25 202 HIS A CA 1
ATOM 1524 C C . HIS A 1 202 ? -3.901 15.383 -22.363 1.00 32.25 202 HIS A C 1
ATOM 1526 O O . HIS A 1 202 ? -4.475 14.791 -23.273 1.00 32.25 202 HIS A O 1
ATOM 1532 N N . THR A 1 203 ? -4.165 15.205 -21.067 1.00 34.00 203 THR A N 1
ATOM 1533 C CA . THR A 1 203 ? -5.461 14.807 -20.490 1.00 34.00 203 THR A CA 1
ATOM 1534 C C . THR A 1 203 ? -6.249 13.740 -21.257 1.00 34.00 203 THR A C 1
ATOM 1536 O O . THR A 1 203 ? -7.402 13.944 -21.615 1.00 34.00 203 THR A O 1
ATOM 1539 N N . LEU A 1 204 ? -5.652 12.573 -21.479 1.00 30.39 204 LEU A N 1
ATOM 1540 C CA . LEU A 1 204 ? -6.395 11.357 -21.794 1.00 30.39 204 LEU A CA 1
ATOM 1541 C C . LEU A 1 204 ? -5.766 10.218 -21.000 1.00 30.39 204 LEU A C 1
ATOM 1543 O O . LEU A 1 204 ? -4.550 10.042 -21.024 1.00 30.39 204 LEU A O 1
ATOM 1547 N N . THR A 1 205 ? -6.612 9.507 -20.261 1.00 37.69 205 THR A N 1
ATOM 1548 C CA . THR A 1 205 ? -6.336 8.260 -19.548 1.00 37.69 205 THR A CA 1
ATOM 1549 C C . THR A 1 205 ? -5.484 7.339 -20.415 1.00 37.69 205 THR A C 1
ATOM 1551 O O . THR A 1 205 ? -5.987 6.683 -21.326 1.00 37.69 205 THR A O 1
ATOM 1554 N N . VAL A 1 206 ? -4.177 7.299 -20.155 1.00 36.41 206 VAL A N 1
ATOM 1555 C CA . VAL A 1 206 ? -3.315 6.309 -20.791 1.00 36.41 206 VAL A CA 1
ATOM 1556 C C . VAL A 1 206 ? -3.644 4.982 -20.105 1.00 36.41 206 VAL A C 1
ATOM 1558 O O . VAL A 1 206 ? -3.611 4.915 -18.877 1.00 36.41 206 VAL A O 1
ATOM 1561 N N . PRO A 1 207 ? -4.036 3.924 -20.835 1.00 43.88 207 PRO A N 1
ATOM 1562 C CA . PRO A 1 207 ? -4.234 2.619 -20.220 1.00 43.88 207 PRO A CA 1
ATOM 1563 C C . PRO A 1 207 ? -2.956 2.213 -19.473 1.00 43.88 207 PRO A C 1
ATOM 1565 O O . PRO A 1 207 ? -1.865 2.343 -20.025 1.00 43.88 207 PRO A O 1
ATOM 1568 N N . GLN A 1 208 ? -3.081 1.734 -18.234 1.00 40.69 208 GLN A N 1
ATOM 1569 C CA . GLN A 1 208 ? -1.957 1.297 -17.393 1.00 40.69 208 GLN A CA 1
ATOM 1570 C C . GLN A 1 208 ? -1.046 0.303 -18.133 1.00 40.69 208 GLN A C 1
ATOM 1572 O O . GLN A 1 208 ? 0.180 0.425 -18.089 1.00 40.69 208 GLN A O 1
ATOM 1577 N N . ASP A 1 209 ? -1.660 -0.586 -18.917 1.00 42.81 209 ASP A N 1
ATOM 1578 C CA . ASP A 1 209 ? -0.971 -1.536 -19.787 1.00 42.81 209 ASP A CA 1
ATOM 1579 C C . ASP A 1 209 ? -0.076 -0.838 -20.811 1.00 42.81 209 ASP A C 1
ATOM 1581 O O . ASP A 1 209 ? 1.002 -1.330 -21.105 1.00 42.81 209 ASP A O 1
ATOM 1585 N N . ALA A 1 210 ? -0.462 0.331 -21.330 1.00 45.12 210 ALA A N 1
ATOM 1586 C CA . ALA A 1 210 ? 0.324 1.053 -22.323 1.00 45.12 210 ALA A CA 1
ATOM 1587 C C . ALA A 1 210 ? 1.576 1.702 -21.714 1.00 45.12 210 ALA A C 1
ATOM 1589 O O . ALA A 1 210 ? 2.634 1.641 -22.329 1.00 45.12 210 ALA A O 1
ATOM 1590 N N . VAL A 1 211 ? 1.504 2.266 -20.501 1.00 44.78 211 VAL A N 1
ATOM 1591 C CA . VAL A 1 211 ? 2.669 2.899 -19.844 1.00 44.78 211 VAL A CA 1
ATOM 1592 C C . VAL A 1 211 ? 3.655 1.857 -19.320 1.00 44.78 211 VAL A C 1
ATOM 1594 O O . VAL A 1 211 ? 4.873 2.025 -19.464 1.00 44.78 211 VAL A O 1
ATOM 1597 N N . LEU A 1 212 ? 3.145 0.782 -18.714 1.00 50.38 212 LEU A N 1
ATOM 1598 C CA . LEU A 1 212 ? 3.978 -0.321 -18.243 1.00 50.38 212 LEU A CA 1
ATOM 1599 C C . LEU A 1 212 ? 4.584 -1.072 -19.430 1.00 50.38 212 LEU A C 1
ATOM 1601 O O . LEU A 1 212 ? 5.807 -1.207 -19.473 1.00 50.38 212 LEU A O 1
ATOM 1605 N N . ALA A 1 213 ? 3.784 -1.427 -20.445 1.00 52.34 213 ALA A N 1
ATOM 1606 C CA . ALA A 1 213 ? 4.304 -2.051 -21.661 1.00 52.34 213 ALA A CA 1
ATOM 1607 C C . ALA A 1 213 ? 5.302 -1.146 -22.381 1.00 52.34 213 ALA A C 1
ATOM 1609 O O . ALA A 1 213 ? 6.256 -1.647 -22.962 1.00 52.34 213 ALA A O 1
ATOM 1610 N N . GLU A 1 214 ? 5.142 0.177 -22.336 1.00 58.53 214 GLU A N 1
ATOM 1611 C CA . GLU A 1 214 ? 6.101 1.106 -22.926 1.00 58.53 214 GLU A CA 1
ATOM 1612 C C . GLU A 1 214 ? 7.400 1.202 -22.121 1.00 58.53 214 GLU A C 1
ATOM 1614 O O . GLU A 1 214 ? 8.482 1.175 -22.704 1.00 58.53 214 GLU A O 1
ATOM 1619 N N . SER A 1 215 ? 7.327 1.249 -20.791 1.00 59.97 215 SER A N 1
ATOM 1620 C CA . SER A 1 215 ? 8.511 1.282 -19.922 1.00 59.97 215 SER A CA 1
ATOM 1621 C C . SER A 1 215 ? 9.307 -0.025 -20.005 1.00 59.97 215 SER A C 1
ATOM 1623 O O . SER A 1 215 ? 10.535 -0.002 -20.112 1.00 59.97 215 SER A O 1
ATOM 1625 N N . GLU A 1 216 ? 8.617 -1.165 -20.025 1.00 62.62 216 GLU A N 1
ATOM 1626 C CA . GLU A 1 216 ? 9.226 -2.471 -20.269 1.00 62.62 216 GLU A CA 1
ATOM 1627 C C . GLU A 1 216 ? 9.752 -2.594 -21.697 1.00 62.62 216 GLU A C 1
ATOM 1629 O O . GLU A 1 216 ? 10.884 -3.025 -21.891 1.00 62.62 216 GLU A O 1
ATOM 1634 N N . SER A 1 217 ? 8.997 -2.149 -22.703 1.00 67.31 217 SER A N 1
ATOM 1635 C CA . SER A 1 217 ? 9.435 -2.103 -24.105 1.00 67.31 217 SER A CA 1
ATOM 1636 C C . SER A 1 217 ? 10.702 -1.269 -24.265 1.00 67.31 217 SER A C 1
ATOM 1638 O O . SER A 1 217 ? 11.630 -1.684 -24.958 1.00 67.31 217 SER A O 1
ATOM 1640 N N . LEU A 1 218 ? 10.802 -0.124 -23.587 1.00 68.44 218 LEU A N 1
ATOM 1641 C CA . LEU A 1 218 ? 12.002 0.707 -23.590 1.00 68.44 218 LEU A CA 1
ATOM 1642 C C . LEU A 1 218 ? 13.180 -0.012 -22.940 1.00 68.44 218 LEU A C 1
ATOM 1644 O O . LEU A 1 218 ? 14.253 -0.041 -23.536 1.00 68.44 218 LEU A O 1
ATOM 1648 N N . LEU A 1 219 ? 12.984 -0.648 -21.781 1.00 70.62 219 LEU A N 1
ATOM 1649 C CA . LEU A 1 219 ? 14.010 -1.491 -21.160 1.00 70.62 219 LEU A CA 1
ATOM 1650 C C . LEU A 1 219 ? 14.432 -2.649 -22.071 1.00 70.62 219 LEU A C 1
ATOM 1652 O O . LEU A 1 219 ? 15.615 -2.967 -22.145 1.00 70.62 219 LEU A O 1
ATOM 1656 N N . VAL A 1 220 ? 13.491 -3.289 -22.766 1.00 73.88 220 VAL A N 1
ATOM 1657 C CA . VAL A 1 220 ? 13.736 -4.397 -23.705 1.00 73.88 220 VAL A CA 1
ATOM 1658 C C . VAL A 1 220 ? 14.506 -3.929 -24.938 1.00 73.88 220 VAL A C 1
ATOM 1660 O O . VAL A 1 220 ? 15.362 -4.656 -25.434 1.00 73.88 220 VAL A O 1
ATOM 1663 N N . ARG A 1 221 ? 14.258 -2.700 -25.399 1.00 77.12 221 ARG A N 1
ATOM 1664 C CA . ARG A 1 221 ? 14.937 -2.081 -26.548 1.00 77.12 221 ARG A CA 1
ATOM 1665 C C . ARG A 1 221 ? 16.320 -1.509 -26.217 1.00 77.12 221 ARG A C 1
ATOM 1667 O O . ARG A 1 221 ? 17.034 -1.116 -27.139 1.00 77.12 221 ARG A O 1
ATOM 1674 N N . MET A 1 222 ? 16.713 -1.430 -24.943 1.00 80.75 222 MET A N 1
ATOM 1675 C CA . MET A 1 222 ? 18.049 -0.956 -24.568 1.00 80.75 222 MET A CA 1
ATOM 1676 C C . MET A 1 222 ? 19.139 -1.952 -25.005 1.00 80.75 222 MET A C 1
ATOM 1678 O O . MET A 1 222 ? 18.936 -3.164 -24.910 1.00 80.75 222 MET A O 1
ATOM 1682 N N . PRO A 1 223 ? 20.331 -1.475 -25.421 1.00 88.19 223 PRO A N 1
ATOM 1683 C CA . PRO A 1 223 ? 21.486 -2.342 -25.642 1.00 88.19 223 PRO A CA 1
ATOM 1684 C C . PRO A 1 223 ? 21.771 -3.202 -24.405 1.00 88.19 223 PRO A C 1
ATOM 1686 O O . PRO A 1 223 ? 21.703 -2.700 -23.284 1.00 88.19 223 PRO A O 1
ATOM 1689 N N . GLY A 1 224 ? 22.129 -4.476 -24.591 1.00 86.12 224 GLY A N 1
ATOM 1690 C CA . GLY A 1 224 ? 22.168 -5.468 -23.504 1.00 86.12 224 GLY A CA 1
ATOM 1691 C C . GLY A 1 224 ? 22.949 -5.040 -22.254 1.00 86.12 224 GLY A C 1
ATOM 1692 O O . GLY A 1 224 ? 22.465 -5.224 -21.141 1.00 86.12 224 GLY A O 1
ATOM 1693 N N . ALA A 1 225 ? 24.108 -4.391 -22.413 1.00 83.00 225 ALA A N 1
ATOM 1694 C CA . ALA A 1 225 ? 24.882 -3.878 -21.277 1.00 83.00 225 ALA A CA 1
ATOM 1695 C C . ALA A 1 225 ? 24.157 -2.744 -20.524 1.00 83.00 225 ALA A C 1
ATOM 1697 O O . ALA A 1 225 ? 24.141 -2.719 -19.295 1.00 83.00 225 ALA A O 1
ATOM 1698 N N . GLN A 1 226 ? 23.510 -1.830 -21.253 1.00 78.25 226 GLN A N 1
ATOM 1699 C CA . GLN A 1 226 ? 22.720 -0.746 -20.670 1.00 78.25 226 GLN A CA 1
ATOM 1700 C C . GLN A 1 226 ? 21.477 -1.294 -19.966 1.00 78.25 226 GLN A C 1
ATOM 1702 O O . GLN A 1 226 ? 21.205 -0.917 -18.833 1.00 78.25 226 GLN A O 1
ATOM 1707 N N . GLN A 1 227 ? 20.770 -2.234 -20.594 1.00 81.19 227 GLN A N 1
ATOM 1708 C CA . GLN A 1 227 ? 19.621 -2.905 -19.993 1.00 81.19 227 GLN A CA 1
ATOM 1709 C C . GLN A 1 227 ? 19.998 -3.601 -18.677 1.00 81.19 227 GLN A C 1
ATOM 1711 O O . GLN A 1 227 ? 19.293 -3.461 -17.677 1.00 81.19 227 GLN A O 1
ATOM 1716 N N . GLN A 1 228 ? 21.106 -4.351 -18.665 1.00 79.81 228 GLN A N 1
ATOM 1717 C CA . GLN A 1 228 ? 21.594 -5.042 -17.471 1.00 79.81 228 GLN A CA 1
ATOM 1718 C C . GLN A 1 228 ? 21.951 -4.058 -16.355 1.00 79.81 228 GLN A C 1
ATOM 1720 O O . GLN A 1 228 ? 21.536 -4.266 -15.214 1.00 79.81 228 GLN A O 1
ATOM 1725 N N . LEU A 1 229 ? 22.654 -2.969 -16.682 1.00 78.62 229 LEU A N 1
ATOM 1726 C CA . LEU A 1 229 ? 22.990 -1.925 -15.718 1.00 78.62 229 LEU A CA 1
ATOM 1727 C C . LEU A 1 229 ? 21.729 -1.266 -15.149 1.00 78.62 229 LEU A C 1
ATOM 1729 O O . LEU A 1 229 ? 21.592 -1.171 -13.932 1.00 78.62 229 LEU A O 1
ATOM 1733 N N . THR A 1 230 ? 20.778 -0.874 -16.002 1.00 76.12 230 THR A N 1
ATOM 1734 C CA . THR A 1 230 ? 19.515 -0.273 -15.560 1.00 76.12 230 THR A CA 1
ATOM 1735 C C . THR A 1 230 ? 18.754 -1.220 -14.638 1.00 76.12 230 THR A C 1
ATOM 1737 O O . THR A 1 230 ? 18.358 -0.803 -13.555 1.00 76.12 230 THR A O 1
ATOM 1740 N N . ARG A 1 231 ? 18.632 -2.507 -14.997 1.00 79.06 231 ARG A N 1
ATOM 1741 C CA . ARG A 1 231 ? 18.007 -3.530 -14.140 1.00 79.06 231 ARG A CA 1
ATOM 1742 C C . ARG A 1 231 ? 18.752 -3.739 -12.818 1.00 79.06 231 ARG A C 1
ATOM 1744 O O . ARG A 1 231 ? 18.125 -3.997 -11.795 1.00 79.06 231 ARG A O 1
ATOM 1751 N N . SER A 1 232 ? 20.082 -3.656 -12.818 1.00 79.81 232 SER A N 1
ATOM 1752 C CA . SER A 1 232 ? 20.886 -3.765 -11.595 1.00 79.81 232 SER A CA 1
ATOM 1753 C C . SER A 1 232 ? 20.614 -2.587 -10.659 1.00 79.81 232 SER A C 1
ATOM 1755 O O . SER A 1 232 ? 20.287 -2.785 -9.487 1.00 79.81 232 SER A O 1
ATOM 1757 N N . VAL A 1 233 ? 20.654 -1.361 -11.190 1.00 77.31 233 VAL A N 1
ATOM 1758 C CA . VAL A 1 233 ? 20.395 -0.133 -10.429 1.00 77.31 233 VAL A CA 1
ATOM 1759 C C . VAL A 1 233 ? 18.966 -0.114 -9.885 1.00 77.31 233 VAL A C 1
ATOM 1761 O O . VAL A 1 233 ? 18.779 0.153 -8.699 1.00 77.31 233 VAL A O 1
ATOM 1764 N N . THR A 1 234 ? 17.958 -0.452 -10.696 1.00 75.56 234 THR A N 1
ATOM 1765 C CA . THR A 1 234 ? 16.558 -0.484 -10.241 1.00 75.56 234 THR A CA 1
ATOM 1766 C C . THR A 1 234 ? 16.351 -1.507 -9.125 1.00 75.56 234 THR A C 1
ATOM 1768 O O . THR A 1 234 ? 15.733 -1.180 -8.113 1.00 75.56 234 THR A O 1
ATOM 1771 N N . ARG A 1 235 ? 16.951 -2.701 -9.226 1.00 78.38 235 ARG A N 1
ATOM 1772 C CA . ARG A 1 235 ? 16.924 -3.709 -8.149 1.00 78.38 235 ARG A CA 1
ATOM 1773 C C . ARG A 1 235 ? 17.604 -3.227 -6.871 1.00 78.38 235 ARG A C 1
ATOM 1775 O O . ARG A 1 235 ? 17.121 -3.518 -5.779 1.00 78.38 235 ARG A O 1
ATOM 1782 N N . GLN A 1 236 ? 18.726 -2.513 -6.976 1.00 79.50 236 GLN A N 1
ATOM 1783 C CA . GLN A 1 236 ? 19.396 -1.943 -5.805 1.00 79.50 236 GLN A CA 1
ATOM 1784 C C . GLN A 1 236 ? 18.522 -0.880 -5.135 1.00 79.50 236 GLN A C 1
ATOM 1786 O O . GLN A 1 236 ? 18.318 -0.942 -3.924 1.00 79.50 236 GLN A O 1
ATOM 1791 N N . VAL A 1 237 ? 17.940 0.034 -5.916 1.00 78.12 237 VAL A N 1
ATOM 1792 C CA . VAL A 1 237 ? 16.993 1.044 -5.422 1.00 78.12 237 VAL A CA 1
ATOM 1793 C C . VAL A 1 237 ? 15.799 0.383 -4.729 1.00 78.12 237 VAL A C 1
ATOM 1795 O O . VAL A 1 237 ? 15.501 0.722 -3.585 1.00 78.12 237 VAL A O 1
ATOM 1798 N N . GLN A 1 238 ? 15.183 -0.619 -5.359 1.00 81.69 238 GLN A N 1
ATOM 1799 C CA . GLN A 1 238 ? 14.100 -1.408 -4.771 1.00 81.69 238 GLN A CA 1
ATOM 1800 C C . GLN A 1 238 ? 14.506 -2.014 -3.425 1.00 81.69 238 GLN A C 1
ATOM 1802 O O . GLN A 1 238 ? 13.782 -1.863 -2.444 1.00 81.69 238 GLN A O 1
ATOM 1807 N N . ARG A 1 239 ? 15.676 -2.660 -3.336 1.00 81.19 239 ARG A N 1
ATOM 1808 C CA . ARG A 1 239 ? 16.163 -3.244 -2.074 1.00 81.19 239 ARG A CA 1
ATOM 1809 C C . ARG A 1 239 ? 16.296 -2.198 -0.972 1.00 81.19 239 ARG A C 1
ATOM 1811 O O . ARG A 1 239 ? 15.925 -2.479 0.163 1.00 81.19 239 ARG A O 1
ATOM 1818 N N . VAL A 1 240 ? 16.805 -1.009 -1.297 1.00 80.56 240 VAL A N 1
ATOM 1819 C CA . VAL A 1 240 ? 16.940 0.096 -0.337 1.00 80.56 240 VAL A CA 1
ATOM 1820 C C . VAL A 1 240 ? 15.574 0.566 0.154 1.00 80.56 240 VAL A C 1
ATOM 1822 O O . VAL A 1 240 ? 15.381 0.679 1.365 1.00 80.56 240 VAL A O 1
ATOM 1825 N N . ILE A 1 241 ? 14.629 0.797 -0.759 1.00 80.19 241 ILE A N 1
ATOM 1826 C CA . ILE A 1 241 ? 13.282 1.266 -0.414 1.00 80.19 241 ILE A CA 1
ATOM 1827 C C . ILE A 1 241 ? 12.554 0.220 0.436 1.00 80.19 241 ILE A C 1
ATOM 1829 O O . ILE A 1 241 ? 12.079 0.542 1.522 1.00 80.19 241 ILE A O 1
ATOM 1833 N N . VAL A 1 242 ? 12.540 -1.042 0.000 1.00 82.12 242 VAL A N 1
ATOM 1834 C CA . VAL A 1 242 ? 11.884 -2.144 0.721 1.00 82.12 242 VAL A CA 1
ATOM 1835 C C . VAL A 1 242 ? 12.511 -2.352 2.100 1.00 82.12 242 VAL A C 1
ATOM 1837 O O . VAL A 1 242 ? 11.792 -2.531 3.080 1.00 82.12 242 VAL A O 1
ATOM 1840 N N . ALA A 1 243 ? 13.840 -2.293 2.223 1.00 82.88 243 ALA A N 1
ATOM 1841 C CA . ALA A 1 243 ? 14.505 -2.421 3.519 1.00 82.88 243 ALA A CA 1
ATOM 1842 C C . ALA A 1 243 ? 14.176 -1.251 4.461 1.00 82.88 243 ALA A C 1
ATOM 1844 O O . ALA A 1 243 ? 13.943 -1.470 5.654 1.00 82.88 243 ALA A O 1
ATOM 1845 N N . ALA A 1 244 ? 14.141 -0.021 3.940 1.00 83.19 244 ALA A N 1
ATOM 1846 C CA . ALA A 1 244 ? 13.760 1.158 4.710 1.00 83.19 244 ALA A CA 1
ATOM 1847 C C . ALA A 1 244 ? 12.304 1.057 5.186 1.00 83.19 244 ALA A C 1
ATOM 1849 O O . ALA A 1 244 ? 12.048 1.222 6.380 1.00 83.19 244 ALA A O 1
ATOM 1850 N N . TRP A 1 245 ? 11.387 0.694 4.285 1.00 85.38 245 TRP A N 1
ATOM 1851 C CA . TRP A 1 245 ? 9.971 0.496 4.585 1.00 85.38 245 TRP A CA 1
ATOM 1852 C C . TRP A 1 245 ? 9.756 -0.594 5.637 1.00 85.38 245 TRP A C 1
ATOM 1854 O O . TRP A 1 245 ? 9.201 -0.321 6.697 1.00 85.38 245 TRP A O 1
ATOM 1864 N N . ARG A 1 246 ? 10.303 -1.799 5.428 1.00 85.94 246 ARG A N 1
ATOM 1865 C CA . ARG A 1 246 ? 10.193 -2.916 6.385 1.00 85.94 246 ARG A CA 1
ATOM 1866 C C . ARG A 1 246 ? 10.764 -2.579 7.760 1.00 85.94 246 ARG A C 1
ATOM 1868 O O . ARG A 1 246 ? 10.289 -3.093 8.767 1.00 85.94 246 ARG A O 1
ATOM 1875 N N . THR A 1 247 ? 11.789 -1.731 7.822 1.00 86.50 247 THR A N 1
ATOM 1876 C CA . THR A 1 247 ? 12.336 -1.270 9.104 1.00 86.50 247 THR A CA 1
ATOM 1877 C C . THR A 1 247 ? 11.342 -0.382 9.849 1.00 86.50 247 THR A C 1
ATOM 1879 O O . THR A 1 247 ? 11.203 -0.544 11.058 1.00 86.50 247 THR A O 1
ATOM 1882 N N . GLN A 1 248 ? 10.664 0.541 9.159 1.00 85.56 248 GLN A N 1
ATOM 1883 C CA . GLN A 1 248 ? 9.640 1.387 9.783 1.00 85.56 248 GLN A CA 1
ATOM 1884 C C . GLN A 1 248 ? 8.401 0.580 10.155 1.00 85.56 248 GLN A C 1
ATOM 1886 O O . GLN A 1 248 ? 7.921 0.696 11.275 1.00 85.56 248 GLN A O 1
ATOM 1891 N N . TRP A 1 249 ? 7.969 -0.317 9.273 1.00 85.88 249 TRP A N 1
ATOM 1892 C CA . TRP A 1 249 ? 6.864 -1.233 9.528 1.00 85.88 249 TRP A CA 1
ATOM 1893 C C . TRP A 1 249 ? 7.050 -2.047 10.807 1.00 85.88 249 TRP A C 1
ATOM 1895 O O . TRP A 1 249 ? 6.186 -2.056 11.671 1.00 85.88 249 TRP A O 1
ATOM 1905 N N . LYS A 1 250 ? 8.211 -2.693 10.971 1.00 88.62 250 LYS A N 1
ATOM 1906 C CA . LYS A 1 250 ? 8.502 -3.502 12.165 1.00 88.62 250 LYS A CA 1
ATOM 1907 C C . LYS A 1 250 ? 8.488 -2.688 13.456 1.00 88.62 250 LYS A C 1
ATOM 1909 O O . LYS A 1 250 ? 8.151 -3.229 14.500 1.00 88.62 250 LYS A O 1
ATOM 1914 N N . ARG A 1 251 ? 8.880 -1.413 13.395 1.00 88.44 251 ARG A N 1
ATOM 1915 C CA . ARG A 1 251 ? 8.792 -0.511 14.551 1.00 88.44 251 ARG A CA 1
ATOM 1916 C C . ARG A 1 251 ? 7.343 -0.171 14.860 1.00 88.44 251 ARG A C 1
ATOM 1918 O O . ARG A 1 251 ? 6.934 -0.341 15.995 1.00 88.44 251 ARG A O 1
ATOM 1925 N N . ALA A 1 252 ? 6.583 0.222 13.841 1.00 88.88 252 ALA A N 1
ATOM 1926 C CA . ALA A 1 252 ? 5.165 0.530 13.970 1.00 88.88 252 ALA A CA 1
ATOM 1927 C C . ALA A 1 252 ? 4.353 -0.661 14.502 1.00 88.88 252 ALA A C 1
ATOM 1929 O O . ALA A 1 252 ? 3.468 -0.469 15.326 1.00 88.88 252 ALA A O 1
ATOM 1930 N N . LEU A 1 253 ? 4.678 -1.881 14.063 1.00 87.94 253 LEU A N 1
ATOM 1931 C CA . LEU A 1 253 ? 4.073 -3.111 14.568 1.00 87.94 253 LEU A CA 1
ATOM 1932 C C . LEU A 1 253 ? 4.384 -3.318 16.056 1.00 87.94 253 LEU A C 1
ATOM 1934 O O . LEU A 1 253 ? 3.461 -3.509 16.834 1.00 87.94 253 LEU A O 1
ATOM 1938 N N . ALA A 1 254 ? 5.654 -3.216 16.460 1.00 90.19 254 ALA A N 1
ATOM 1939 C CA . ALA A 1 254 ? 6.038 -3.378 17.864 1.00 90.19 254 ALA A CA 1
ATOM 1940 C C . ALA A 1 254 ? 5.390 -2.317 18.777 1.00 90.19 254 ALA A C 1
ATOM 1942 O O . ALA A 1 254 ? 4.938 -2.634 19.871 1.00 90.19 254 ALA A O 1
ATOM 1943 N N . GLU A 1 255 ? 5.314 -1.065 18.315 1.00 90.69 255 GLU A N 1
ATOM 1944 C CA . GLU A 1 255 ? 4.632 0.021 19.031 1.00 90.69 255 GLU A CA 1
ATOM 1945 C C . GLU A 1 255 ? 3.122 -0.235 19.153 1.00 90.69 255 GLU A C 1
ATOM 1947 O O . GLU A 1 255 ? 2.526 0.067 20.184 1.00 90.69 255 GLU A O 1
ATOM 1952 N N . TYR A 1 256 ? 2.497 -0.798 18.115 1.00 89.94 256 TYR A N 1
ATOM 1953 C CA . TYR A 1 256 ? 1.081 -1.162 18.131 1.00 89.94 256 TYR A CA 1
ATOM 1954 C C . TYR A 1 256 ? 0.796 -2.315 19.106 1.00 89.94 256 TYR A C 1
ATOM 1956 O O . TYR A 1 256 ? -0.139 -2.227 19.897 1.00 89.94 256 TYR A O 1
ATOM 1964 N N . GLU A 1 257 ? 1.625 -3.362 19.099 1.00 90.56 257 GLU A N 1
ATOM 1965 C CA . GLU A 1 257 ? 1.513 -4.496 20.029 1.00 90.56 257 GLU A CA 1
ATOM 1966 C C . GLU A 1 257 ? 1.639 -4.039 21.493 1.00 90.56 257 GLU A C 1
ATOM 1968 O O . GLU A 1 257 ? 0.826 -4.422 22.334 1.00 90.56 257 GLU A O 1
ATOM 1973 N N . GLU A 1 258 ? 2.593 -3.150 21.797 1.00 93.38 258 GLU A N 1
ATOM 1974 C CA . GLU A 1 258 ? 2.747 -2.560 23.135 1.00 93.38 258 GLU A CA 1
ATOM 1975 C C . GLU A 1 258 ? 1.495 -1.768 23.559 1.00 93.38 258 GLU A C 1
ATOM 1977 O O . GLU A 1 258 ? 1.033 -1.888 24.697 1.00 93.38 258 GLU A O 1
ATOM 1982 N N . GLN A 1 259 ? 0.897 -1.004 22.639 1.00 92.25 259 GLN A N 1
ATOM 1983 C CA . GLN A 1 259 ? -0.336 -0.253 22.899 1.00 92.25 259 GLN A CA 1
ATOM 1984 C C . GLN A 1 259 ? -1.540 -1.165 23.164 1.00 92.25 259 GLN A C 1
ATOM 1986 O O . GLN A 1 259 ? -2.335 -0.871 24.061 1.00 92.25 259 GLN A O 1
ATOM 1991 N N . GLU A 1 260 ? -1.685 -2.263 22.418 1.00 92.06 260 GLU A N 1
ATOM 1992 C CA . GLU A 1 260 ? -2.752 -3.241 22.658 1.00 92.06 260 GLU A CA 1
ATOM 1993 C C . GLU A 1 260 ? -2.583 -3.942 24.008 1.00 92.06 260 GLU A C 1
ATOM 1995 O O . GLU A 1 260 ? -3.553 -4.058 24.760 1.00 92.06 260 GLU A O 1
ATOM 2000 N N . GLU A 1 261 ? -1.361 -4.348 24.365 1.00 94.88 261 GLU A N 1
ATOM 2001 C CA . GLU A 1 261 ? -1.086 -4.930 25.680 1.00 94.88 261 GLU A CA 1
ATOM 2002 C C . GLU A 1 261 ? -1.417 -3.957 26.818 1.00 94.88 261 GLU A C 1
ATOM 2004 O O . GLU A 1 261 ? -2.024 -4.345 27.821 1.00 94.88 261 GLU A O 1
ATOM 2009 N N . GLU A 1 262 ? -1.036 -2.683 26.688 1.00 95.56 262 GLU A N 1
ATOM 2010 C CA . GLU A 1 262 ? -1.378 -1.663 27.677 1.00 95.56 262 GLU A CA 1
ATOM 2011 C C . GLU A 1 262 ? -2.891 -1.454 27.794 1.00 95.56 262 GLU A C 1
ATOM 2013 O O . GLU A 1 262 ? -3.404 -1.327 28.910 1.00 95.56 262 GLU A O 1
ATOM 2018 N N . ALA A 1 263 ? -3.610 -1.426 26.670 1.00 94.12 263 ALA A N 1
ATOM 2019 C CA . ALA A 1 263 ? -5.060 -1.278 26.655 1.00 94.12 263 ALA A CA 1
ATOM 2020 C C . ALA A 1 263 ? -5.747 -2.455 27.364 1.00 94.12 263 ALA A C 1
ATOM 2022 O O . ALA A 1 263 ? -6.572 -2.232 28.251 1.00 94.12 263 ALA A O 1
ATOM 2023 N N . GLN A 1 264 ? -5.331 -3.689 27.066 1.00 94.81 264 GLN A N 1
ATOM 2024 C CA . GLN A 1 264 ? -5.843 -4.897 27.718 1.00 94.81 264 GLN A CA 1
ATOM 2025 C C . GLN A 1 264 ? -5.556 -4.905 29.225 1.00 94.81 264 GLN A C 1
ATOM 2027 O O . GLN A 1 264 ? -6.424 -5.254 30.023 1.00 94.81 264 GLN A O 1
ATOM 2032 N N . ARG A 1 265 ? -4.358 -4.477 29.648 1.00 97.25 265 ARG A N 1
ATOM 2033 C CA . ARG A 1 265 ? -4.018 -4.362 31.078 1.00 97.25 265 ARG A CA 1
ATOM 2034 C C . ARG A 1 265 ? -4.876 -3.322 31.794 1.00 97.25 265 ARG A C 1
ATOM 2036 O O . ARG A 1 265 ? -5.243 -3.541 32.944 1.00 97.25 265 ARG A O 1
ATOM 2043 N N . ARG A 1 266 ? -5.177 -2.194 31.141 1.00 97.19 266 ARG A N 1
ATOM 2044 C CA . ARG A 1 266 ? -6.058 -1.155 31.700 1.00 97.19 266 ARG A CA 1
ATOM 2045 C C . ARG A 1 266 ? -7.496 -1.644 31.821 1.00 97.19 266 ARG A C 1
ATOM 2047 O O . ARG A 1 266 ? -8.114 -1.381 32.843 1.00 97.19 266 ARG A O 1
ATOM 2054 N N . GLU A 1 267 ? -7.997 -2.360 30.819 1.00 95.81 267 GLU A N 1
ATOM 2055 C CA . GLU A 1 267 ? -9.339 -2.948 30.841 1.00 95.81 267 GLU A CA 1
ATOM 2056 C C . GLU A 1 267 ? -9.467 -4.024 31.925 1.00 95.81 267 GLU A C 1
ATOM 2058 O O . GLU A 1 267 ? -10.427 -4.012 32.681 1.00 95.81 267 GLU A O 1
ATOM 2063 N N . ALA A 1 268 ? -8.466 -4.894 32.083 1.00 95.25 268 ALA A N 1
ATOM 2064 C CA . ALA A 1 268 ? -8.461 -5.918 33.130 1.00 95.25 268 ALA A CA 1
ATOM 2065 C C . ALA A 1 268 ? -8.343 -5.354 34.562 1.00 95.25 268 ALA A C 1
ATOM 2067 O O . ALA A 1 268 ? -8.628 -6.063 35.527 1.00 95.25 268 ALA A O 1
ATOM 2068 N N . ALA A 1 269 ? -7.871 -4.113 34.708 1.00 95.06 269 ALA A N 1
ATOM 2069 C CA . ALA A 1 269 ? -7.748 -3.427 35.991 1.00 95.06 269 ALA A CA 1
ATOM 2070 C C . ALA A 1 269 ? -8.982 -2.579 36.358 1.00 95.06 269 ALA A C 1
ATOM 2072 O O . ALA A 1 269 ? -9.047 -2.100 37.494 1.00 95.06 269 ALA A O 1
ATOM 2073 N N . ALA A 1 270 ? -9.903 -2.362 35.413 1.00 92.06 270 ALA A N 1
ATOM 2074 C CA . ALA A 1 270 ? -11.138 -1.594 35.587 1.00 92.06 270 ALA A CA 1
ATOM 2075 C C . ALA A 1 270 ? -12.297 -2.489 36.053 1.00 92.06 270 ALA A C 1
ATOM 2077 O O . ALA A 1 270 ? -13.110 -1.988 36.865 1.00 92.06 270 ALA A O 1
#

InterPro domains:
  IPR008580 PPPDE peptidase domain [PF05903] (115-172)
  IPR008580 PPPDE peptidase domain [PS51858] (55-192)
  IPR008580 PPPDE peptidase domain [PTHR12378] (119-197)
  IPR008580 PPPDE peptidase domain [SM01179] (55-200)
  IPR042266 PPPDE peptidase domain superfamily [G3DSA:3.90.1720.30] (51-211)

Radius of gyration: 20.44 Å; chains: 1; bounding box: 55×37×63 Å

Sequence (270 aa):
MRAAHSSSRAARLVWLLLPELAIGLAARPKLTSAREGGSLAPPPREASPPPCSARDVVVRVFDIGTPGLCKTLSLITQKDVLWFPKMTVSLGGRTWSYDGEVERTVPQIVENAAGGPPLLTLNLGPAELSDGEIDALLDEMGSTDYTPAEYDFFYRNCNHFCTDLADRLVQRGGGGGTPLPREFIEVRPCASLVSPQLAPYHTLTVPQDAVLAESESLLVRMPGAQQQLTRSVTRQVQRVIVAAWRTQWKRALAEYEEQEEEAQRREAAA

pLDDT: mean 74.7, std 20.38, range [30.22, 97.25]

Secondary structure (DSSP, 8-state):
-----SSHHHHHHHHTTHHHHTTSTT-----------S--SPPPPPSSPPP--TTEEEEEEEE---HHHHHHHHHHHTS-----EEEEEEETTEEEEESSSEEEE-HHHHHHHHTSS-SEEEEEEE----HHHHHHHHHHHHHTTS-TTT-BTTTBSHHHHHHHHHHHHHHTTTT-SPPPPGGGT---SSHHHH--------S----HHHHHHHHHHHHHHS-HHHHHHHHHHHHHHHHHHHHHHHHHHHHHHHHHHHHHHHHHHHHHT-

Foldseek 3Di:
DDDDDPPDPLVVLVVVVPPLLVVPPPDDDPQFDDDPDPDLAQAAADPDADDADLQWKKKFKFFLDDPSLQVVCCVSQVHRQHTDIAMWIDHRQWIWFALLATDIDGQQLVQQLRVHHGSHMDGFGGFPDDPVRLVVVSVVCRVPVRHSVNDDSQQRGRLNVSQVSSCCRCVVRDNPTHRDDCVSSPSPSDLSRQDRDDDDDPDDDDPPCNSSVVSVVSLVPDDPVVSVSSVVVSVSSSVVSSVSSVVSSVVSVVVVVVVVVVVVVVVVVD